Protein AF-A0A7C4PHF9-F1 (afdb_monomer)

Organism: NCBI:txid229919

Structure (mmCIF, N/CA/C/O backbone):
data_AF-A0A7C4PHF9-F1
#
_entry.id   AF-A0A7C4PHF9-F1
#
loop_
_atom_site.group_PDB
_atom_site.id
_atom_site.type_symbol
_atom_site.label_atom_id
_atom_site.label_alt_id
_atom_site.label_comp_id
_atom_site.label_asym_id
_atom_site.label_entity_id
_atom_site.label_seq_id
_atom_site.pdbx_PDB_ins_code
_atom_site.Cartn_x
_atom_site.Cartn_y
_atom_site.Cartn_z
_atom_site.occupancy
_atom_site.B_iso_or_equiv
_atom_site.auth_seq_id
_atom_site.auth_comp_id
_atom_site.auth_asym_id
_atom_site.auth_atom_id
_atom_site.pdbx_PDB_model_num
ATOM 1 N N . MET A 1 1 ? 0.185 15.717 21.790 1.00 54.16 1 MET A N 1
ATOM 2 C CA . MET A 1 1 ? -1.177 15.533 22.349 1.00 54.16 1 MET A CA 1
ATOM 3 C C . MET A 1 1 ? -2.073 14.646 21.474 1.00 54.16 1 MET A C 1
ATOM 5 O O . MET A 1 1 ? -3.141 14.267 21.923 1.00 54.16 1 MET A O 1
ATOM 9 N N . THR A 1 2 ? -1.638 14.243 20.277 1.00 63.88 2 THR A N 1
ATOM 10 C CA . THR A 1 2 ? -2.447 13.492 19.301 1.00 63.88 2 THR A CA 1
ATOM 11 C C . THR A 1 2 ? -2.382 11.967 19.441 1.00 63.88 2 THR A C 1
ATOM 13 O O . THR A 1 2 ? -3.400 11.307 19.266 1.00 63.88 2 THR A O 1
ATOM 16 N N . ALA A 1 3 ? -1.250 11.402 19.877 1.00 73.44 3 ALA A N 1
ATOM 17 C CA . ALA A 1 3 ? -1.141 9.958 20.122 1.00 73.44 3 ALA A CA 1
ATOM 18 C C . ALA A 1 3 ? -2.098 9.449 21.222 1.00 73.44 3 ALA A C 1
ATOM 20 O O . ALA A 1 3 ? -2.655 8.367 21.085 1.00 73.44 3 ALA A O 1
ATOM 21 N N . GLN A 1 4 ? -2.337 10.234 22.283 1.00 82.06 4 GLN A N 1
ATOM 22 C CA . GLN A 1 4 ? -3.264 9.849 23.359 1.00 82.06 4 GLN A CA 1
ATOM 23 C C . GLN A 1 4 ? -4.702 9.717 22.843 1.00 82.06 4 GLN A C 1
ATOM 25 O O . G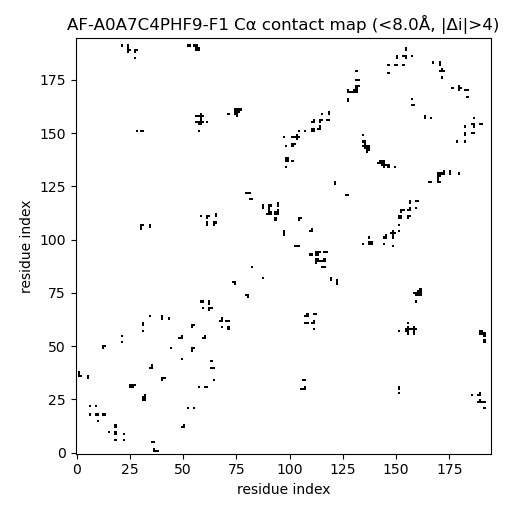LN A 1 4 ? -5.347 8.707 23.091 1.00 82.06 4 GLN A O 1
ATOM 30 N N . ARG A 1 5 ? -5.155 10.686 22.034 1.00 86.00 5 ARG A N 1
ATOM 31 C CA . ARG A 1 5 ? -6.484 10.664 21.406 1.00 86.00 5 ARG A CA 1
ATOM 32 C C . ARG A 1 5 ? -6.688 9.419 20.541 1.00 86.00 5 ARG A C 1
ATOM 34 O O . ARG A 1 5 ? -7.777 8.856 20.534 1.00 86.00 5 ARG A O 1
ATOM 41 N N . PHE A 1 6 ? -5.645 8.988 19.831 1.00 86.38 6 PHE A N 1
ATOM 42 C CA . PHE A 1 6 ? -5.684 7.768 19.030 1.00 86.38 6 PHE A CA 1
ATOM 43 C C . PHE A 1 6 ? -5.848 6.503 19.885 1.00 86.38 6 PHE A C 1
ATOM 45 O O . PHE A 1 6 ? -6.686 5.657 19.579 1.00 86.38 6 PHE A O 1
ATOM 52 N N . PHE A 1 7 ? -5.096 6.383 20.984 1.00 86.56 7 PHE A N 1
ATOM 53 C CA . PHE A 1 7 ? -5.257 5.252 21.905 1.00 86.56 7 PHE A CA 1
ATOM 54 C C . PHE A 1 7 ? -6.630 5.241 22.559 1.00 86.56 7 PHE A C 1
ATOM 56 O O . PHE A 1 7 ? -7.271 4.194 22.588 1.00 86.56 7 PHE A O 1
ATOM 63 N N . ASP A 1 8 ? -7.101 6.394 23.029 1.00 88.31 8 ASP A N 1
ATOM 64 C CA . ASP A 1 8 ? -8.427 6.520 23.631 1.00 88.31 8 ASP A CA 1
ATOM 65 C C . ASP A 1 8 ? -9.517 6.101 22.626 1.00 88.31 8 ASP A C 1
ATOM 67 O O . ASP A 1 8 ? -10.442 5.367 22.977 1.00 88.31 8 ASP A O 1
ATOM 71 N N . PHE A 1 9 ? -9.374 6.482 21.351 1.00 88.19 9 PHE A N 1
ATOM 72 C CA . PHE A 1 9 ? -10.256 6.030 20.274 1.00 88.19 9 PHE A CA 1
ATOM 73 C C . PHE A 1 9 ? -10.240 4.496 20.114 1.00 88.19 9 PHE A C 1
ATOM 75 O O . PHE A 1 9 ? -11.299 3.866 20.118 1.00 88.19 9 PHE A O 1
ATOM 82 N N . LEU A 1 10 ? -9.065 3.863 20.013 1.00 90.19 10 LEU A N 1
ATOM 83 C CA . LEU A 1 10 ? -8.990 2.404 19.855 1.00 90.19 10 LEU A CA 1
ATOM 84 C C . LEU A 1 10 ? -9.540 1.658 21.077 1.00 90.19 10 LEU A C 1
ATOM 86 O O . LEU A 1 10 ? -10.256 0.675 20.910 1.00 90.19 10 LEU A O 1
ATOM 90 N N . HIS A 1 11 ? -9.250 2.131 22.291 1.00 88.81 11 HIS A N 1
ATOM 91 C CA . HIS A 1 11 ? -9.700 1.504 23.539 1.00 88.81 11 HIS A CA 1
ATOM 92 C C . HIS A 1 11 ? -11.198 1.663 23.811 1.00 88.81 11 HIS A C 1
ATOM 94 O O . HIS A 1 11 ? -11.765 0.869 24.554 1.00 88.81 11 HIS A O 1
ATOM 100 N N . THR A 1 12 ? -11.840 2.675 23.229 1.00 90.31 12 THR A N 1
ATOM 101 C CA . THR A 1 12 ? -13.301 2.838 23.295 1.00 90.31 12 THR A CA 1
ATOM 102 C C . THR A 1 12 ? -14.030 2.060 22.201 1.00 90.31 12 THR A C 1
ATOM 104 O O . THR A 1 12 ? -15.228 1.817 22.332 1.00 90.31 12 THR A O 1
ATOM 107 N N . THR A 1 13 ? -13.318 1.650 21.147 1.00 89.88 13 THR A N 1
ATOM 108 C CA . THR A 1 13 ? -13.895 0.966 19.980 1.00 89.88 13 THR A CA 1
ATOM 109 C C . THR A 1 13 ? -13.712 -0.551 20.031 1.00 89.88 13 THR A C 1
ATOM 111 O O . THR A 1 13 ? -14.616 -1.286 19.641 1.00 89.88 13 THR A O 1
ATOM 114 N N . PHE A 1 14 ? -12.567 -1.029 20.520 1.00 91.44 14 PHE A N 1
ATOM 115 C CA . PHE A 1 14 ? -12.199 -2.444 20.520 1.00 91.44 14 PHE A CA 1
ATOM 116 C C . PHE A 1 14 ? -11.877 -2.962 21.922 1.00 91.44 14 PHE A C 1
ATOM 118 O O . PHE A 1 14 ? -11.416 -2.221 22.790 1.00 91.44 14 PHE A O 1
ATOM 125 N N . GLU A 1 15 ? -12.033 -4.275 22.105 1.00 93.06 15 GLU A N 1
ATOM 126 C CA . GLU A 1 15 ? -11.557 -4.975 23.300 1.00 93.06 15 GLU A CA 1
ATOM 127 C C . GLU A 1 15 ? -10.050 -4.726 23.534 1.00 93.06 15 GLU A C 1
ATOM 129 O O . GLU A 1 15 ? -9.282 -4.621 22.566 1.00 93.06 15 GLU A O 1
ATOM 134 N N . PRO A 1 16 ? -9.574 -4.678 24.796 1.00 92.19 16 PRO A N 1
ATOM 135 C CA . PRO A 1 16 ? -8.216 -4.235 25.122 1.00 92.19 16 PRO A CA 1
ATOM 136 C C . PRO A 1 16 ? -7.089 -4.972 24.385 1.00 92.19 16 PRO A C 1
ATOM 138 O O . PRO A 1 16 ? -6.097 -4.352 23.996 1.00 92.19 16 PRO A O 1
ATOM 141 N N . SER A 1 17 ? -7.231 -6.283 24.169 1.00 91.81 17 SER A N 1
ATOM 142 C CA . SER A 1 17 ? -6.240 -7.100 23.457 1.00 91.81 17 SER A CA 1
ATOM 143 C C . SER A 1 17 ? -6.137 -6.729 21.975 1.00 91.81 17 SER A C 1
ATOM 145 O O . SER A 1 17 ? -5.031 -6.623 21.441 1.00 91.81 17 SER A O 1
ATOM 147 N N . LEU A 1 18 ? -7.272 -6.476 21.321 1.00 90.94 18 LEU A N 1
ATOM 148 C CA . LEU A 1 18 ? -7.326 -6.081 19.917 1.00 90.94 18 LEU A CA 1
ATOM 149 C C . LEU A 1 18 ? -6.842 -4.641 19.727 1.00 90.94 18 LEU A C 1
ATOM 151 O O . LEU A 1 18 ? -6.032 -4.388 18.837 1.00 90.94 18 LEU A O 1
ATOM 155 N N . ALA A 1 19 ? -7.244 -3.720 20.608 1.00 92.06 19 ALA A N 1
ATOM 156 C CA . ALA A 1 19 ? -6.745 -2.344 20.609 1.00 92.06 19 ALA A CA 1
ATOM 157 C C . ALA A 1 19 ? -5.211 -2.294 20.757 1.00 92.06 19 ALA A C 1
ATOM 159 O O . ALA A 1 19 ? -4.532 -1.558 20.031 1.00 92.06 19 ALA A O 1
ATOM 160 N N . ALA A 1 20 ? -4.644 -3.119 21.648 1.00 91.75 20 ALA A N 1
ATOM 161 C CA . ALA A 1 20 ? -3.197 -3.241 21.818 1.00 91.75 20 ALA A CA 1
ATOM 162 C C . ALA A 1 20 ? -2.512 -3.821 20.569 1.00 91.75 20 ALA A C 1
ATOM 164 O O . ALA A 1 20 ? -1.478 -3.300 20.145 1.00 91.75 20 ALA A O 1
ATOM 165 N N . ARG A 1 21 ? -3.094 -4.856 19.948 1.00 91.75 21 ARG A N 1
ATOM 166 C CA . ARG A 1 21 ? -2.572 -5.458 18.711 1.00 91.75 21 ARG A CA 1
ATOM 167 C C . ARG A 1 21 ? -2.579 -4.460 17.551 1.00 91.75 21 ARG A C 1
ATOM 169 O O . ARG A 1 21 ? -1.542 -4.273 16.923 1.00 91.75 21 ARG A O 1
ATOM 176 N N . LEU A 1 22 ? -3.696 -3.774 17.306 1.00 92.25 22 LEU A N 1
ATOM 177 C CA . LEU A 1 22 ? -3.801 -2.741 16.267 1.00 92.25 22 LEU A CA 1
ATOM 178 C C . LEU A 1 22 ? -2.790 -1.617 16.490 1.00 92.25 22 LEU A C 1
ATOM 180 O O . LEU A 1 22 ? -2.068 -1.237 15.573 1.00 92.25 22 LEU A O 1
ATOM 184 N N . SER A 1 23 ? -2.662 -1.147 17.730 1.00 91.44 23 SER A N 1
ATOM 185 C CA . SER A 1 23 ? -1.659 -0.147 18.101 1.00 91.44 23 SER A CA 1
ATOM 186 C C . SER A 1 23 ? -0.234 -0.586 17.765 1.00 91.44 23 SER A C 1
ATOM 188 O O . SER A 1 23 ? 0.568 0.220 17.299 1.00 91.44 23 SER A O 1
ATOM 190 N N . GLN A 1 24 ? 0.104 -1.855 18.007 1.00 92.31 24 GLN A N 1
ATOM 191 C CA . GLN A 1 24 ? 1.422 -2.398 17.681 1.00 92.31 24 GLN A CA 1
ATOM 192 C C . GLN A 1 24 ? 1.638 -2.494 16.172 1.00 92.31 24 GLN A C 1
ATOM 194 O O . GLN A 1 24 ? 2.695 -2.083 15.709 1.00 92.31 24 GLN A O 1
ATOM 199 N N . ILE A 1 25 ? 0.649 -2.996 15.429 1.00 92.94 25 ILE A N 1
ATOM 200 C CA 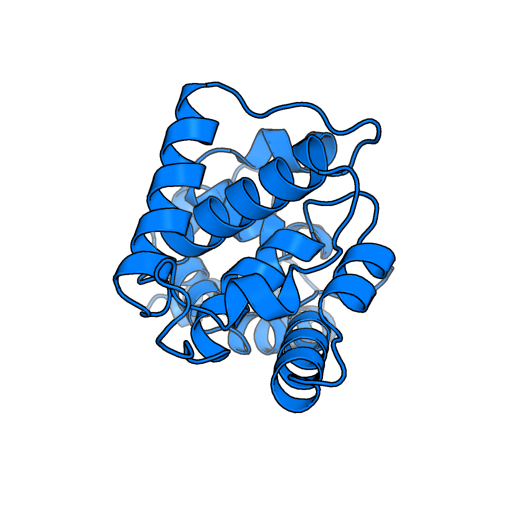. ILE A 1 25 ? 0.700 -3.150 13.968 1.00 92.94 25 ILE A CA 1
ATOM 201 C C . ILE A 1 25 ? 0.886 -1.790 13.292 1.00 92.94 25 ILE A C 1
ATOM 203 O O . ILE A 1 25 ? 1.822 -1.610 12.520 1.00 92.94 25 ILE A O 1
ATOM 207 N N . LEU A 1 26 ? 0.060 -0.798 13.633 1.00 92.81 26 LEU A N 1
ATOM 208 C CA . LEU A 1 26 ? 0.119 0.528 13.009 1.00 92.81 26 LEU A CA 1
ATOM 209 C C . LEU A 1 26 ? 1.433 1.259 13.310 1.00 92.81 26 LEU A C 1
ATOM 211 O O . LEU A 1 26 ? 1.922 2.005 12.472 1.00 92.81 26 LEU A O 1
ATOM 215 N N . ARG A 1 27 ? 2.041 1.010 14.477 1.00 94.00 27 ARG A N 1
ATOM 216 C CA . ARG A 1 27 ? 3.359 1.553 14.846 1.00 94.00 27 ARG A CA 1
ATOM 217 C C . ARG A 1 27 ? 4.528 0.945 14.063 1.00 94.00 27 ARG A C 1
ATOM 219 O O . ARG A 1 27 ? 5.626 1.490 14.145 1.00 94.00 27 ARG A O 1
ATOM 226 N N . ARG A 1 28 ? 4.341 -0.179 13.357 1.00 95.12 28 ARG A N 1
ATOM 227 C CA . ARG A 1 28 ? 5.411 -0.825 12.571 1.00 95.12 28 ARG A CA 1
ATOM 228 C C . ARG A 1 28 ? 5.793 -0.032 11.327 1.00 95.12 28 ARG A C 1
ATOM 230 O O . ARG A 1 28 ? 6.921 -0.165 10.867 1.00 95.12 28 ARG A O 1
ATOM 237 N N . ASP A 1 29 ? 4.890 0.792 10.808 1.00 96.88 29 ASP A N 1
ATOM 238 C CA . ASP A 1 29 ? 5.132 1.633 9.640 1.00 96.88 29 ASP A CA 1
ATOM 239 C C . ASP A 1 29 ? 5.027 3.109 10.038 1.00 96.88 29 ASP A C 1
ATOM 241 O O . ASP A 1 29 ? 3.987 3.563 10.518 1.00 96.88 29 ASP A O 1
ATOM 245 N N . SER A 1 30 ? 6.118 3.862 9.880 1.00 96.06 30 SER A N 1
ATOM 246 C CA . SER A 1 30 ? 6.203 5.234 10.391 1.00 96.06 30 SER A CA 1
ATOM 247 C C . SER A 1 30 ? 5.199 6.170 9.726 1.00 96.06 30 SER A C 1
ATOM 249 O O . SER A 1 30 ? 4.578 6.963 10.424 1.00 96.06 30 SER A O 1
ATOM 251 N N . LEU A 1 31 ? 4.981 6.049 8.413 1.00 97.62 31 LEU A N 1
ATOM 252 C CA . LEU A 1 31 ? 4.076 6.942 7.683 1.00 97.62 31 LEU A CA 1
ATOM 253 C C . LEU A 1 31 ? 2.611 6.670 8.043 1.00 97.62 31 LEU A C 1
ATOM 255 O O . LEU A 1 31 ? 1.801 7.593 8.112 1.00 97.62 31 LEU A O 1
ATOM 259 N N . ILE A 1 32 ? 2.271 5.407 8.313 1.00 96.44 32 ILE A N 1
ATOM 260 C CA . ILE A 1 32 ? 0.950 5.035 8.834 1.00 96.44 32 ILE A CA 1
ATOM 261 C C . ILE A 1 32 ? 0.771 5.600 10.241 1.00 96.44 32 ILE A C 1
ATOM 263 O O . ILE A 1 32 ? -0.260 6.203 10.543 1.00 96.44 32 ILE A O 1
ATOM 267 N N . TRP A 1 33 ? 1.779 5.419 11.095 1.00 95.69 33 TRP A N 1
ATOM 268 C CA . TRP A 1 33 ? 1.736 5.869 12.480 1.00 95.69 33 TRP A CA 1
ATOM 269 C C . TRP A 1 33 ? 1.645 7.390 12.615 1.00 95.69 33 TRP A C 1
ATOM 271 O O . TRP A 1 33 ? 0.941 7.890 13.492 1.00 95.69 33 TRP A O 1
ATOM 281 N N . GLU A 1 34 ? 2.335 8.123 11.748 1.00 95.19 34 GLU A N 1
ATOM 282 C CA . GLU A 1 34 ? 2.244 9.578 11.656 1.00 95.19 34 GLU A CA 1
ATOM 283 C C . GLU A 1 34 ? 0.843 10.006 11.214 1.00 95.19 34 GLU A C 1
ATOM 285 O O . GLU A 1 34 ? 0.214 10.809 11.904 1.00 95.19 34 GLU A O 1
ATOM 290 N N . TYR A 1 35 ? 0.302 9.400 10.151 1.00 95.06 35 TYR A N 1
ATOM 291 C CA . TYR A 1 35 ? -1.013 9.757 9.617 1.00 95.06 35 TYR A CA 1
ATOM 292 C C . TYR A 1 35 ? -2.148 9.598 10.639 1.00 95.06 35 TYR A C 1
ATOM 294 O O . TYR A 1 35 ? -2.965 10.503 10.795 1.00 95.06 35 TYR A O 1
ATOM 302 N N . VAL A 1 36 ? -2.195 8.488 11.387 1.00 92.75 36 VAL A N 1
ATOM 303 C CA . VAL A 1 36 ? -3.268 8.255 12.382 1.00 92.75 36 VAL A CA 1
ATOM 304 C C . VAL A 1 36 ? -3.202 9.203 13.586 1.00 92.75 36 VAL A C 1
ATOM 306 O O . VAL A 1 36 ? -4.134 9.270 14.389 1.00 92.75 36 VAL A O 1
ATOM 309 N N . GLN A 1 37 ? -2.105 9.947 13.726 1.00 90.50 37 GLN A N 1
ATOM 310 C CA . GLN A 1 37 ? -1.966 11.009 14.716 1.00 90.50 37 GLN A CA 1
ATOM 311 C C . GLN A 1 37 ? -2.326 12.387 14.168 1.00 90.50 37 GLN A C 1
ATOM 313 O O . GLN A 1 37 ? -2.348 13.342 14.940 1.00 90.50 37 GLN A O 1
ATOM 318 N N . GLU A 1 38 ? -2.587 12.547 12.877 1.00 90.88 38 GLU A N 1
ATOM 319 C CA . GLU A 1 38 ? -2.940 13.849 12.329 1.00 90.88 38 GLU A CA 1
ATOM 320 C C . GLU A 1 38 ? -4.387 14.224 12.665 1.00 90.88 38 GLU A C 1
ATOM 322 O O . GLU A 1 38 ? -5.284 13.387 12.736 1.00 90.88 38 GLU A O 1
ATOM 327 N N . GLU A 1 39 ? -4.657 15.520 12.823 1.00 86.56 39 GLU A N 1
ATOM 328 C CA . GLU A 1 39 ? -6.030 15.997 13.018 1.00 86.56 39 GLU A CA 1
ATOM 329 C C . GLU A 1 39 ? -6.911 15.708 11.794 1.00 86.56 39 GLU A C 1
ATOM 331 O O . GLU A 1 39 ? -8.088 15.378 11.938 1.00 86.56 39 GLU A O 1
ATOM 336 N N . ILE A 1 40 ? -6.324 15.752 10.591 1.00 84.00 40 ILE A N 1
ATOM 337 C CA . ILE A 1 40 ? -7.032 15.451 9.345 1.00 84.00 40 ILE A CA 1
ATOM 338 C C . ILE A 1 40 ? -7.564 14.015 9.317 1.00 84.00 40 ILE A C 1
ATOM 340 O O . ILE A 1 40 ? -8.645 13.793 8.784 1.00 84.00 40 ILE A O 1
ATOM 344 N N . PHE A 1 41 ? -6.860 13.061 9.938 1.00 87.75 41 PHE A N 1
ATOM 345 C CA . PHE A 1 41 ? -7.343 11.690 10.069 1.00 87.75 41 PHE A CA 1
ATOM 346 C C . PHE A 1 41 ? -8.654 11.657 10.856 1.00 87.75 41 PHE A C 1
ATOM 348 O O . PHE A 1 41 ? -9.649 11.137 10.359 1.00 87.75 41 PHE A O 1
ATOM 355 N N . PHE A 1 42 ? -8.692 12.291 12.033 1.00 84.56 42 PHE A N 1
ATOM 356 C CA . PHE A 1 42 ? -9.905 12.351 12.854 1.00 84.56 42 PHE A CA 1
ATOM 357 C C . PHE A 1 42 ? -11.051 13.105 12.171 1.00 84.56 42 PHE A C 1
ATOM 359 O O . PHE A 1 42 ? -12.207 12.735 12.354 1.00 84.56 42 PHE A O 1
ATOM 366 N N . ASN A 1 43 ? -10.744 14.127 11.368 1.00 82.06 43 ASN A N 1
ATOM 367 C CA . ASN A 1 43 ? -11.744 14.863 10.589 1.00 82.06 43 ASN A CA 1
ATOM 368 C C . ASN A 1 43 ? -12.336 14.029 9.442 1.00 82.06 43 ASN A C 1
ATOM 370 O O . ASN A 1 43 ? -13.455 14.296 9.012 1.00 82.06 43 ASN A O 1
ATOM 374 N N . ASN A 1 44 ? -11.601 13.024 8.962 1.00 79.88 44 ASN A N 1
ATOM 375 C CA . ASN A 1 44 ? -12.028 12.128 7.889 1.00 79.88 44 ASN A CA 1
ATOM 376 C C . ASN A 1 44 ? -12.793 10.890 8.397 1.00 79.88 44 ASN A C 1
ATOM 378 O O . ASN A 1 44 ? -13.280 10.106 7.581 1.00 79.88 44 ASN A O 1
ATOM 382 N N . LEU A 1 45 ? -12.913 10.698 9.717 1.00 82.19 45 LEU A N 1
ATOM 383 C CA . LEU A 1 45 ? -13.698 9.607 10.296 1.00 82.19 45 LEU A CA 1
ATOM 384 C C . LEU A 1 45 ? -15.191 9.868 10.065 1.00 82.19 45 LEU A C 1
ATOM 386 O O . LEU A 1 45 ? -15.796 10.712 10.725 1.00 82.19 45 LEU A O 1
ATOM 390 N N . SER A 1 46 ? -15.806 9.129 9.143 1.00 72.62 46 SER A N 1
ATOM 391 C CA . SER A 1 46 ? -17.263 9.116 9.010 1.00 72.62 46 SER A CA 1
ATOM 392 C C . SER A 1 46 ? -17.910 8.363 10.174 1.00 72.62 46 SER A C 1
ATOM 394 O O . SER A 1 46 ? -17.319 7.433 10.730 1.00 72.62 46 SER A O 1
ATOM 396 N N . GLU A 1 47 ? -19.157 8.704 10.511 1.00 71.94 47 GLU A N 1
ATOM 397 C CA . GLU A 1 47 ? -19.924 7.951 11.506 1.00 71.94 47 GLU A CA 1
ATOM 398 C C . GLU A 1 47 ? -19.953 6.452 11.160 1.00 71.94 47 GLU A C 1
ATOM 400 O O . GLU A 1 47 ? -20.313 6.055 10.054 1.00 71.94 47 GLU A O 1
ATOM 405 N N . GLY A 1 48 ? -19.545 5.614 12.116 1.00 73.00 48 GLY A N 1
ATOM 406 C CA . GLY A 1 48 ? -19.537 4.156 11.970 1.00 73.00 48 GLY A CA 1
ATOM 407 C C . GLY A 1 48 ? -18.276 3.545 11.348 1.00 73.00 48 GLY A C 1
ATOM 408 O O . GLY A 1 48 ? -18.124 2.331 11.454 1.00 73.00 48 GLY A O 1
ATOM 409 N N . TRP A 1 49 ? -17.360 4.337 10.773 1.00 83.94 49 TRP A N 1
ATOM 410 C CA . TRP A 1 49 ? -16.073 3.830 10.272 1.00 83.94 49 TRP A CA 1
ATOM 411 C C . TRP A 1 49 ? -15.110 3.496 11.419 1.00 83.94 49 TRP A C 1
ATOM 413 O O . TRP A 1 49 ? -15.142 4.131 12.476 1.00 83.94 49 TRP A O 1
ATOM 423 N N . GLY A 1 50 ? -14.231 2.514 11.206 1.00 84.06 50 GLY A N 1
ATOM 424 C CA . GLY A 1 50 ? -13.161 2.170 12.142 1.00 84.06 50 GLY A CA 1
ATOM 425 C C . GLY A 1 50 ? -13.603 1.220 13.250 1.00 84.06 50 GLY A C 1
ATOM 426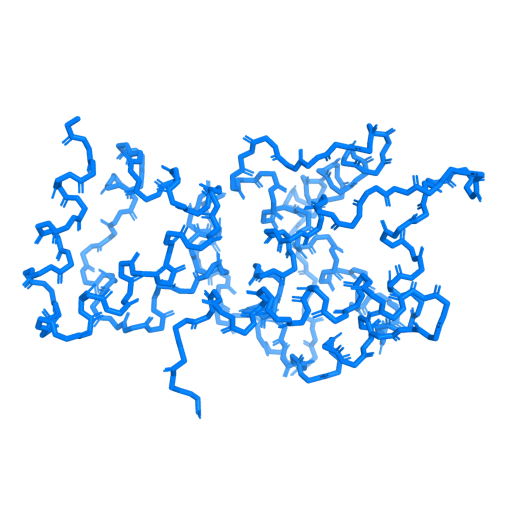 O O . GLY A 1 50 ? -12.844 1.008 14.192 1.00 84.06 50 GLY A O 1
ATOM 427 N N . ARG A 1 51 ? -14.815 0.659 13.143 1.00 86.06 51 ARG A N 1
ATOM 428 C CA . ARG A 1 51 ? -15.374 -0.332 14.079 1.00 86.06 51 ARG A CA 1
ATOM 429 C C . ARG A 1 51 ? -15.045 -1.770 13.690 1.00 86.06 51 ARG A C 1
ATOM 431 O O . ARG A 1 51 ? -15.167 -2.659 14.526 1.00 86.06 51 ARG A O 1
ATOM 438 N N . ASP A 1 52 ? -14.643 -1.993 12.444 1.00 88.62 52 ASP A N 1
ATOM 439 C CA . ASP A 1 52 ? -14.140 -3.277 11.971 1.00 88.62 52 ASP A CA 1
ATOM 440 C C . ASP A 1 52 ? -12.607 -3.247 11.972 1.00 88.62 52 ASP A C 1
ATOM 442 O O . ASP A 1 52 ? -11.993 -2.252 11.587 1.00 88.62 52 ASP A O 1
ATOM 446 N N . VAL A 1 53 ? -11.969 -4.343 12.382 1.00 88.81 53 VAL A N 1
ATOM 447 C CA . VAL A 1 53 ? -10.511 -4.499 12.328 1.00 88.81 53 VAL A CA 1
ATOM 448 C C . VAL A 1 53 ? -9.970 -4.330 10.897 1.00 88.81 53 VAL A C 1
ATOM 450 O O . VAL A 1 53 ? -8.868 -3.815 10.704 1.00 88.81 53 VAL A O 1
ATOM 453 N N . HIS A 1 54 ? -10.757 -4.685 9.879 1.00 87.75 54 HIS A N 1
ATOM 454 C CA . HIS A 1 54 ? -10.394 -4.554 8.468 1.00 87.75 54 HIS A CA 1
ATOM 455 C C . HIS A 1 54 ? -10.431 -3.105 7.953 1.00 87.75 54 HIS A C 1
ATOM 457 O O . HIS A 1 54 ? -9.859 -2.802 6.900 1.00 87.75 54 HIS A O 1
ATOM 463 N N . ASP A 1 55 ? -11.018 -2.174 8.711 1.00 90.38 55 ASP A N 1
ATOM 464 C CA . ASP A 1 55 ? -10.907 -0.743 8.419 1.00 90.38 55 ASP A CA 1
ATOM 465 C C . ASP A 1 55 ? -9.484 -0.214 8.685 1.00 90.38 55 ASP A C 1
ATOM 467 O O . ASP A 1 55 ? -9.093 0.815 8.139 1.00 90.38 55 ASP A O 1
ATOM 471 N N . TRP A 1 56 ? -8.672 -0.946 9.456 1.00 92.69 56 TRP A N 1
ATOM 472 C CA . TRP A 1 56 ? -7.348 -0.522 9.927 1.00 92.69 56 TRP A CA 1
ATOM 473 C C . TRP A 1 56 ? -6.182 -1.028 9.075 1.00 92.69 56 TRP A C 1
ATOM 475 O O . TRP A 1 56 ? -5.044 -1.081 9.542 1.00 92.69 56 TRP A O 1
ATOM 485 N N . THR A 1 57 ? -6.435 -1.422 7.824 1.00 94.38 57 THR A N 1
ATOM 486 C CA . THR A 1 57 ? -5.348 -1.809 6.913 1.00 94.38 57 THR A CA 1
ATOM 487 C C . THR A 1 57 ? -4.585 -0.575 6.409 1.00 94.38 57 THR A C 1
ATOM 489 O O . THR A 1 57 ? -5.189 0.490 6.226 1.00 94.38 57 THR A O 1
ATOM 492 N N . PRO A 1 58 ? -3.281 -0.707 6.089 1.00 97.00 58 PRO A N 1
ATOM 493 C CA . PRO A 1 58 ? -2.520 0.342 5.407 1.00 97.00 58 PRO A CA 1
ATOM 494 C C . PRO A 1 58 ? -3.220 0.874 4.150 1.00 97.00 58 PRO A C 1
ATOM 496 O O . PRO A 1 58 ? -3.249 2.078 3.909 1.00 97.00 58 PRO A O 1
ATOM 499 N N . ALA A 1 59 ? -3.840 -0.024 3.378 1.00 97.06 59 ALA A N 1
ATOM 500 C CA . ALA A 1 59 ? -4.588 0.320 2.177 1.00 97.06 59 ALA A CA 1
ATOM 501 C C . ALA A 1 59 ? -5.775 1.244 2.479 1.00 97.06 59 ALA A C 1
ATOM 503 O O . ALA A 1 59 ? -5.909 2.294 1.853 1.00 97.06 59 ALA A O 1
ATOM 504 N N . THR A 1 60 ? -6.610 0.882 3.457 1.00 95.44 60 THR A N 1
ATOM 505 C CA . THR A 1 60 ? -7.782 1.676 3.850 1.00 95.44 60 THR A CA 1
ATOM 506 C C . THR A 1 60 ? -7.365 3.055 4.364 1.00 95.44 60 THR A C 1
ATOM 508 O O . THR A 1 60 ? -7.921 4.067 3.932 1.00 95.44 60 THR A O 1
ATOM 511 N N . LEU A 1 61 ? -6.352 3.112 5.235 1.00 95.88 61 LEU A N 1
ATOM 512 C CA . LEU A 1 61 ? -5.826 4.370 5.777 1.00 95.88 61 LEU A CA 1
ATOM 513 C C . LEU A 1 61 ? -5.227 5.254 4.677 1.00 95.88 61 LEU A C 1
ATOM 515 O O . LEU A 1 61 ? -5.489 6.456 4.637 1.00 95.88 61 LEU A O 1
ATOM 519 N N . GLY A 1 62 ? -4.488 4.656 3.742 1.00 97.12 62 GLY A N 1
ATOM 520 C CA . GLY A 1 62 ? -3.957 5.350 2.576 1.00 97.12 62 GLY A CA 1
ATOM 521 C C . GLY A 1 62 ? -5.064 5.934 1.699 1.00 97.12 62 GLY A C 1
ATOM 522 O O . GLY A 1 62 ? -5.029 7.120 1.379 1.00 97.12 62 GLY A O 1
ATOM 523 N N . LEU A 1 63 ? -6.080 5.142 1.338 1.00 96.69 63 LEU A N 1
ATOM 524 C CA . LEU A 1 63 ? -7.203 5.621 0.521 1.00 96.69 63 LEU A CA 1
ATOM 525 C C . LEU A 1 63 ? -7.948 6.768 1.204 1.00 96.69 63 LEU A C 1
ATOM 527 O O . LEU A 1 63 ? -8.290 7.751 0.547 1.00 96.69 63 LEU A O 1
ATOM 531 N N . MET A 1 64 ? -8.133 6.695 2.523 1.00 94.56 64 MET A N 1
ATOM 532 C CA . MET A 1 64 ? -8.675 7.807 3.302 1.00 94.56 64 MET A CA 1
ATOM 533 C C . MET A 1 64 ? -7.792 9.060 3.190 1.00 94.56 64 MET A C 1
ATOM 535 O O . MET A 1 64 ? -8.314 10.147 2.945 1.00 94.56 64 MET A O 1
ATOM 539 N N . ALA A 1 65 ? -6.466 8.920 3.292 1.00 95.12 65 ALA A N 1
ATOM 540 C CA . ALA A 1 65 ? -5.528 10.042 3.223 1.00 95.12 65 ALA A CA 1
ATOM 541 C C . ALA A 1 65 ? -5.587 10.807 1.887 1.00 95.12 65 ALA A C 1
ATOM 543 O O . ALA A 1 65 ? -5.304 12.008 1.847 1.00 95.12 65 ALA A O 1
ATOM 544 N N . VAL A 1 66 ? -5.963 10.134 0.794 1.00 96.25 66 VAL A N 1
ATOM 545 C CA . VAL A 1 66 ? -6.106 10.746 -0.539 1.00 96.25 66 VAL A CA 1
ATOM 546 C C . VAL A 1 66 ? -7.545 11.070 -0.939 1.00 96.25 66 VAL A C 1
ATOM 548 O O . VAL A 1 66 ? -7.732 11.603 -2.033 1.00 96.25 66 VAL A O 1
ATOM 551 N N . GLY A 1 67 ? -8.521 10.816 -0.060 1.00 94.12 67 GLY A N 1
ATOM 552 C CA . GLY A 1 67 ? -9.941 11.098 -0.292 1.00 94.12 67 GLY A CA 1
ATOM 553 C C . GLY A 1 67 ? -10.660 10.075 -1.179 1.00 94.12 67 GLY A C 1
ATOM 554 O O . GLY A 1 67 ? -11.697 10.396 -1.744 1.00 94.12 67 GLY A O 1
ATOM 555 N N . GLU A 1 68 ? -10.126 8.858 -1.299 1.00 95.69 68 GLU A N 1
ATOM 556 C CA . GLU A 1 68 ? -10.576 7.816 -2.238 1.00 95.69 68 GLU A CA 1
ATOM 557 C C . GLU A 1 68 ? -11.077 6.550 -1.515 1.00 95.69 68 GLU A C 1
ATOM 559 O O . GLU A 1 68 ? -11.020 5.441 -2.048 1.00 95.69 68 GLU A O 1
ATOM 564 N N . LEU A 1 69 ? -11.546 6.683 -0.268 1.00 92.88 69 LEU A N 1
ATOM 565 C CA . LEU A 1 69 ? -11.976 5.549 0.567 1.00 92.88 69 LEU A CA 1
ATOM 566 C C . LEU A 1 69 ? -13.081 4.700 -0.090 1.00 92.88 69 LEU A C 1
ATOM 568 O O . LEU A 1 69 ? -13.138 3.490 0.117 1.00 92.88 69 LEU A O 1
ATOM 572 N N . THR A 1 70 ? -13.920 5.311 -0.929 1.00 92.81 70 THR A N 1
ATOM 573 C CA . THR A 1 70 ? -14.988 4.631 -1.680 1.00 92.81 70 THR A CA 1
ATOM 574 C C . THR A 1 70 ? -14.466 3.581 -2.663 1.00 92.81 70 THR A C 1
ATOM 576 O O . THR A 1 70 ? -15.213 2.678 -3.035 1.00 92.81 70 THR A O 1
ATOM 579 N N . LEU A 1 71 ? -13.190 3.653 -3.059 1.00 95.06 71 LEU A N 1
ATOM 580 C CA . LEU A 1 71 ? -12.575 2.695 -3.977 1.00 95.06 71 LEU A CA 1
ATOM 581 C C . LEU A 1 71 ? -12.176 1.379 -3.301 1.00 95.06 71 LEU A C 1
ATOM 583 O O . LEU A 1 71 ? -11.913 0.413 -4.014 1.00 95.06 71 LEU A O 1
ATOM 587 N N . ARG A 1 72 ? -12.128 1.307 -1.961 1.00 93.25 72 ARG A N 1
ATOM 588 C CA . ARG A 1 72 ? -11.583 0.160 -1.206 1.00 93.25 72 ARG A CA 1
ATOM 589 C C . ARG A 1 72 ? -12.040 -1.191 -1.759 1.00 93.25 72 ARG A C 1
ATOM 591 O O . ARG A 1 72 ? -11.213 -2.018 -2.132 1.00 93.25 72 ARG A O 1
ATOM 598 N N . ASP A 1 73 ? -13.350 -1.379 -1.868 1.00 92.94 73 ASP A N 1
ATOM 599 C CA . ASP A 1 73 ? -13.928 -2.664 -2.268 1.00 92.94 73 ASP A CA 1
ATOM 600 C C . ASP A 1 73 ? -13.861 -2.879 -3.792 1.00 92.94 73 ASP A C 1
ATOM 602 O O . ASP A 1 73 ? -13.850 -4.013 -4.268 1.00 92.94 73 ASP A O 1
ATOM 606 N N . GLN A 1 74 ? -13.803 -1.800 -4.581 1.00 95.44 74 GLN A N 1
ATOM 607 C CA . GLN A 1 74 ? -13.647 -1.867 -6.036 1.00 95.44 74 GLN A CA 1
ATOM 608 C C . GLN A 1 74 ? -12.239 -2.328 -6.425 1.00 95.44 74 GLN A C 1
ATOM 610 O O . GLN A 1 74 ? -12.092 -3.117 -7.357 1.00 95.44 74 GLN A O 1
ATOM 615 N N . LEU A 1 75 ? -11.203 -1.867 -5.716 1.00 96.50 75 LEU A N 1
ATOM 616 C CA . LEU A 1 75 ? -9.812 -2.158 -6.071 1.00 96.50 75 LEU A CA 1
ATOM 617 C C . LEU A 1 75 ? -9.463 -3.649 -5.953 1.00 96.50 75 LEU A C 1
ATOM 619 O O . LEU A 1 75 ? -8.608 -4.116 -6.706 1.00 96.50 75 LEU A O 1
ATOM 623 N N . LEU A 1 76 ? -10.165 -4.386 -5.089 1.00 95.19 76 LEU A N 1
ATOM 624 C CA . LEU A 1 76 ? -9.993 -5.825 -4.867 1.00 95.19 76 LEU A CA 1
ATOM 625 C C . LEU A 1 76 ? -10.635 -6.715 -5.947 1.00 95.19 76 LEU A C 1
ATOM 627 O O . LEU A 1 76 ? -10.400 -7.922 -5.953 1.00 95.19 76 LEU A O 1
ATOM 631 N N . LYS A 1 77 ? -11.475 -6.160 -6.829 1.00 94.62 77 LYS A N 1
ATOM 632 C CA . LYS A 1 77 ? -12.217 -6.948 -7.822 1.00 94.62 77 LYS A CA 1
ATOM 633 C C . LYS A 1 77 ? -11.352 -7.334 -9.017 1.00 94.62 77 LYS A C 1
ATOM 635 O O . LYS A 1 77 ? -10.538 -6.544 -9.495 1.00 94.62 77 LYS A O 1
ATOM 640 N N . GLU A 1 78 ? -11.644 -8.519 -9.546 1.00 91.06 78 GLU A N 1
ATOM 641 C CA . GLU A 1 78 ? -11.152 -9.003 -10.833 1.00 91.06 78 GLU A CA 1
ATOM 642 C C . GLU A 1 78 ? -12.319 -9.140 -11.833 1.00 91.06 78 GLU A C 1
ATOM 644 O O . GLU A 1 78 ? -13.391 -9.616 -11.444 1.00 91.06 78 GLU A O 1
ATOM 649 N N . PRO A 1 79 ? -12.149 -8.755 -13.112 1.00 92.81 79 PRO A N 1
ATOM 650 C CA . PRO A 1 79 ? -10.950 -8.147 -13.693 1.00 92.81 79 PRO A CA 1
ATOM 651 C C . PRO A 1 79 ? -10.682 -6.734 -13.149 1.00 92.81 79 PRO A C 1
ATOM 653 O O . PRO A 1 79 ? -11.610 -5.954 -12.943 1.00 92.81 79 PRO A O 1
ATOM 656 N N . MET A 1 80 ? -9.405 -6.398 -12.944 1.00 96.12 80 MET A N 1
ATOM 657 C CA . MET A 1 80 ? -8.993 -5.080 -12.451 1.00 96.12 80 MET A CA 1
ATOM 658 C C . MET A 1 80 ? -9.518 -3.930 -13.328 1.00 96.12 80 MET A C 1
ATOM 660 O O . MET A 1 80 ? -9.105 -3.754 -14.479 1.00 96.12 80 MET A O 1
ATOM 664 N N . GLU A 1 81 ? -10.356 -3.076 -12.748 1.00 95.69 81 GLU A N 1
ATOM 665 C CA . GLU A 1 81 ? -10.776 -1.823 -13.375 1.00 95.69 81 GLU A CA 1
ATOM 666 C C . GLU A 1 81 ? -9.683 -0.749 -13.276 1.00 95.69 81 GLU A C 1
ATOM 668 O O . GLU A 1 81 ? -8.890 -0.712 -12.324 1.00 95.69 81 GLU A O 1
ATOM 673 N N . GLY A 1 82 ? -9.637 0.117 -14.292 1.00 95.56 82 GLY A N 1
ATOM 674 C CA . GLY A 1 82 ? -8.703 1.235 -14.347 1.00 95.56 82 GLY A CA 1
ATOM 675 C C . GLY A 1 82 ? -9.135 2.391 -13.453 1.00 95.56 82 GLY A C 1
ATOM 676 O O . GLY A 1 82 ? -10.322 2.683 -13.330 1.00 95.56 82 GLY A O 1
ATOM 677 N N . LEU A 1 83 ? -8.159 3.082 -12.870 1.00 97.00 83 LEU A N 1
ATOM 678 C CA . LEU A 1 83 ? -8.417 4.284 -12.073 1.00 97.00 83 LEU A CA 1
ATOM 679 C C . LEU A 1 83 ? -8.970 5.432 -12.931 1.00 97.00 83 LEU A C 1
ATOM 681 O O . LEU A 1 83 ? -8.636 5.556 -14.117 1.00 97.00 83 LEU A O 1
ATOM 685 N N . GLU A 1 84 ? -9.748 6.319 -12.303 1.00 97.12 84 GLU A N 1
ATOM 686 C CA . GLU A 1 84 ? -10.155 7.599 -12.891 1.00 97.12 84 GLU A CA 1
ATOM 687 C C . GLU A 1 84 ? -8.917 8.399 -13.338 1.00 97.12 84 GLU A C 1
ATOM 689 O O . GLU A 1 84 ? -7.826 8.284 -12.772 1.00 97.12 84 GLU A O 1
ATOM 694 N N . SER A 1 85 ? -9.063 9.177 -14.410 1.00 95.94 85 SER A N 1
ATOM 695 C CA . SER A 1 85 ? -7.961 9.864 -15.079 1.00 95.94 85 SER A CA 1
ATOM 696 C C . SER A 1 85 ? -7.122 10.758 -14.159 1.00 95.94 85 SER A C 1
ATOM 698 O O . SER A 1 85 ? -5.893 10.680 -14.209 1.00 95.94 85 SER A O 1
ATOM 700 N N . SER A 1 86 ? -7.745 11.562 -13.295 1.00 97.12 86 SER A N 1
ATOM 701 C CA . SER A 1 86 ? -7.041 12.480 -12.399 1.00 97.12 86 SER A CA 1
ATOM 702 C C . SER A 1 86 ? -6.285 11.733 -11.298 1.00 97.12 86 SER A C 1
ATOM 704 O O . SER A 1 86 ? -5.116 12.040 -11.036 1.00 97.12 86 SER A O 1
ATOM 706 N N . LEU A 1 87 ? -6.896 10.694 -10.718 1.00 98.31 87 LEU A N 1
ATOM 707 C CA . LEU A 1 87 ? -6.248 9.837 -9.726 1.00 98.31 87 LEU A CA 1
ATOM 708 C C . LEU A 1 87 ? -5.071 9.077 -10.344 1.00 98.31 87 LEU A C 1
ATOM 710 O O . LEU A 1 87 ? -3.984 9.045 -9.768 1.00 98.31 87 LEU A O 1
ATOM 714 N N . ARG A 1 88 ? -5.247 8.541 -11.557 1.00 98.31 88 ARG A N 1
ATOM 715 C CA . ARG A 1 88 ? -4.190 7.844 -12.297 1.00 98.31 88 ARG A CA 1
ATOM 716 C C . ARG A 1 88 ? -2.991 8.751 -12.573 1.00 98.31 88 ARG A C 1
ATOM 718 O O . ARG A 1 88 ? -1.856 8.327 -12.379 1.00 98.31 88 ARG A O 1
ATOM 725 N N . VAL A 1 89 ? -3.216 10.004 -12.977 1.00 98.44 89 VAL A N 1
ATOM 726 C CA . VAL A 1 89 ? -2.132 10.982 -13.201 1.00 98.44 89 VAL A CA 1
ATOM 727 C C . VAL A 1 89 ? -1.372 11.282 -11.905 1.00 98.44 89 VAL A C 1
ATOM 729 O O . VAL A 1 89 ? -0.140 11.295 -11.910 1.00 98.44 89 VAL A O 1
ATOM 732 N N . ARG A 1 90 ? -2.081 11.485 -10.786 1.00 98.62 90 ARG A N 1
ATOM 733 C CA . ARG A 1 90 ? -1.464 11.693 -9.462 1.00 98.62 90 ARG A CA 1
ATOM 734 C C . ARG A 1 90 ? -0.636 10.483 -9.030 1.00 98.62 90 ARG A C 1
ATOM 736 O O . ARG A 1 90 ? 0.488 10.661 -8.567 1.00 98.62 90 ARG A O 1
ATOM 743 N N . ALA A 1 91 ? -1.173 9.280 -9.224 1.00 98.69 91 ALA A N 1
ATOM 744 C CA . ALA A 1 91 ? -0.518 8.020 -8.895 1.00 98.69 91 ALA A CA 1
ATOM 745 C C . ALA A 1 91 ? 0.798 7.848 -9.665 1.00 98.69 91 ALA A C 1
ATOM 747 O O . ALA A 1 91 ? 1.859 7.701 -9.056 1.00 98.69 91 ALA A O 1
ATOM 748 N N . VAL A 1 92 ? 0.755 7.958 -10.999 1.00 98.25 92 VAL A N 1
ATOM 749 C CA . VAL A 1 92 ? 1.955 7.841 -11.846 1.00 98.25 92 VAL A CA 1
ATOM 750 C C . VAL A 1 92 ? 2.994 8.894 -11.470 1.00 98.25 92 VAL A C 1
ATOM 752 O O . VAL A 1 92 ? 4.170 8.567 -11.327 1.00 98.25 92 VAL A O 1
ATOM 755 N N . ARG A 1 93 ? 2.578 10.146 -11.242 1.00 98.38 93 ARG A N 1
ATOM 756 C CA . ARG A 1 93 ? 3.501 11.213 -10.838 1.00 98.38 93 ARG A CA 1
ATOM 757 C C . ARG A 1 93 ? 4.218 10.890 -9.525 1.00 98.38 93 ARG A C 1
ATOM 759 O O . ARG A 1 93 ? 5.426 11.096 -9.452 1.00 98.38 93 ARG A O 1
ATOM 766 N N . ALA A 1 94 ? 3.500 10.391 -8.518 1.00 98.56 94 ALA A N 1
ATOM 767 C CA . ALA A 1 94 ? 4.088 10.025 -7.230 1.00 98.56 94 ALA A CA 1
ATOM 768 C C . ALA A 1 94 ? 5.120 8.894 -7.379 1.00 98.56 94 ALA A C 1
ATOM 770 O O . ALA A 1 94 ? 6.243 9.015 -6.890 1.00 98.56 94 ALA A O 1
ATOM 771 N N . TYR A 1 95 ? 4.770 7.833 -8.111 1.00 98.38 95 TYR A N 1
ATOM 772 C CA . TYR A 1 95 ? 5.663 6.702 -8.376 1.00 98.38 95 TYR A CA 1
ATOM 773 C C . TYR A 1 95 ? 6.937 7.118 -9.131 1.00 98.38 95 TYR A C 1
ATOM 775 O O . TYR A 1 95 ? 8.048 6.782 -8.713 1.00 98.38 95 TYR A O 1
ATOM 783 N N . GLU A 1 96 ? 6.801 7.902 -10.203 1.00 96.94 96 GLU A N 1
ATOM 784 C CA . GLU A 1 96 ? 7.948 8.391 -10.976 1.00 96.94 96 GLU A CA 1
ATOM 785 C C . GLU A 1 96 ? 8.839 9.327 -10.152 1.00 96.94 96 GLU A C 1
ATOM 787 O O . GLU A 1 96 ? 10.067 9.279 -10.249 1.00 96.94 96 GLU A O 1
ATOM 792 N N . GLU A 1 97 ? 8.250 10.168 -9.299 1.00 96.81 97 GLU A N 1
ATOM 793 C CA . GLU A 1 97 ? 9.012 11.063 -8.432 1.00 96.81 97 GLU A CA 1
ATOM 794 C C . GLU A 1 97 ? 9.843 10.295 -7.396 1.00 96.81 97 GLU A C 1
ATOM 796 O O . GLU A 1 97 ? 11.033 10.595 -7.249 1.00 96.81 97 GLU A O 1
ATOM 801 N N . ILE A 1 98 ? 9.259 9.274 -6.757 1.00 97.06 98 ILE A N 1
ATOM 802 C CA . ILE A 1 98 ? 9.961 8.358 -5.843 1.00 97.06 98 ILE A CA 1
ATOM 803 C C . ILE A 1 98 ? 11.140 7.697 -6.558 1.00 97.06 98 ILE A C 1
ATOM 805 O O . ILE A 1 98 ? 12.267 7.748 -6.067 1.00 97.06 98 ILE A O 1
ATOM 809 N N . ARG A 1 99 ? 10.922 7.130 -7.752 1.00 95.06 99 ARG A N 1
ATOM 810 C CA . ARG A 1 99 ? 11.982 6.449 -8.517 1.00 95.06 99 ARG A CA 1
ATOM 811 C C . ARG A 1 99 ? 13.089 7.381 -8.971 1.00 95.06 99 ARG A C 1
ATOM 813 O O . ARG A 1 99 ? 14.268 7.024 -8.916 1.00 95.06 99 ARG A O 1
ATOM 820 N N . ARG A 1 100 ? 12.721 8.579 -9.422 1.00 94.25 100 ARG A N 1
ATOM 821 C CA . ARG A 1 100 ? 13.670 9.588 -9.892 1.00 94.25 100 ARG A CA 1
ATOM 822 C C . ARG A 1 100 ? 14.557 10.086 -8.755 1.00 94.25 100 ARG A C 1
ATOM 824 O O . ARG A 1 100 ? 15.768 10.176 -8.944 1.00 94.25 100 ARG A O 1
ATOM 831 N N . LYS A 1 101 ? 13.980 10.407 -7.592 1.00 94.44 101 LYS A N 1
ATOM 832 C CA . LYS A 1 101 ? 14.750 10.845 -6.414 1.00 94.44 101 LYS A CA 1
ATOM 833 C C . LYS A 1 101 ? 15.531 9.677 -5.801 1.00 94.44 101 LYS A C 1
ATOM 835 O O . LYS A 1 101 ? 16.725 9.792 -5.529 1.00 94.44 101 LYS A O 1
ATOM 840 N N . GLY A 1 102 ? 14.911 8.503 -5.723 1.00 95.00 102 GLY A N 1
ATOM 841 C CA . GLY A 1 102 ? 15.431 7.369 -4.965 1.00 95.00 102 GLY A CA 1
ATOM 842 C C . GLY A 1 102 ? 15.315 7.606 -3.462 1.00 95.00 102 GLY A C 1
ATOM 843 O O . GLY A 1 102 ? 16.228 7.266 -2.718 1.00 95.00 102 GLY A O 1
ATOM 844 N N . GLU A 1 103 ? 14.217 8.230 -3.046 1.00 95.81 103 GLU A N 1
ATOM 845 C CA . GLU A 1 103 ? 13.901 8.574 -1.661 1.00 95.81 103 GLU A CA 1
ATOM 846 C C . GLU A 1 103 ? 12.557 7.946 -1.295 1.00 95.81 103 GLU A C 1
ATOM 848 O O . GLU A 1 103 ? 11.685 7.810 -2.155 1.00 95.81 103 GLU A O 1
ATOM 853 N N . ALA A 1 104 ? 12.395 7.555 -0.029 1.00 96.31 104 ALA A N 1
ATOM 854 C CA . ALA A 1 104 ? 11.123 7.045 0.470 1.00 96.31 104 ALA A CA 1
ATOM 855 C C . ALA A 1 104 ? 10.020 8.121 0.359 1.00 96.31 104 ALA A C 1
ATOM 857 O O . ALA A 1 104 ? 10.336 9.317 0.357 1.00 96.31 104 ALA A O 1
ATOM 858 N N . PRO A 1 105 ? 8.734 7.728 0.270 1.00 98.06 105 PRO A N 1
ATOM 859 C CA . PRO A 1 105 ? 7.623 8.671 0.333 1.00 98.06 105 PRO A CA 1
ATOM 860 C C . PRO A 1 105 ? 7.732 9.588 1.556 1.00 98.06 105 PRO A C 1
ATOM 862 O O . PRO A 1 105 ? 8.058 9.132 2.648 1.00 98.06 105 PRO A O 1
ATOM 865 N N . SER A 1 106 ? 7.436 10.874 1.374 1.00 96.88 106 SER A N 1
ATOM 866 C CA . SER A 1 106 ? 7.478 11.858 2.464 1.00 96.88 106 SER A CA 1
ATOM 867 C C . SER A 1 106 ? 6.300 11.751 3.429 1.00 96.88 106 SER A C 1
ATOM 869 O O . SER A 1 106 ? 6.385 12.253 4.541 1.00 96.88 106 SER A O 1
ATOM 871 N N . ASP A 1 107 ? 5.193 11.164 2.979 1.00 97.94 107 ASP A N 1
ATOM 872 C CA . ASP A 1 107 ? 3.959 10.994 3.738 1.00 97.94 107 ASP A CA 1
ATOM 873 C C . ASP A 1 107 ? 3.145 9.807 3.183 1.00 97.94 107 ASP A C 1
ATOM 875 O O . ASP A 1 107 ? 3.446 9.248 2.116 1.00 97.94 107 ASP A O 1
ATOM 879 N N . LEU A 1 108 ? 2.082 9.429 3.901 1.00 98.19 108 LEU A N 1
ATOM 880 C CA . LEU A 1 108 ? 1.197 8.334 3.499 1.00 98.19 108 LEU A CA 1
ATOM 881 C C . LEU A 1 108 ? 0.469 8.610 2.170 1.00 98.19 108 LEU A C 1
ATOM 883 O O . LEU A 1 108 ? 0.191 7.671 1.423 1.00 98.19 108 LEU A O 1
ATOM 887 N N . LYS A 1 109 ? 0.189 9.877 1.828 1.00 98.12 109 LYS A N 1
ATOM 888 C CA . LYS A 1 109 ? -0.501 10.242 0.577 1.00 98.12 109 LYS A CA 1
ATOM 889 C C . LYS A 1 109 ? 0.374 9.924 -0.631 1.00 98.12 109 LYS A C 1
ATOM 891 O O . LYS A 1 109 ? -0.109 9.380 -1.621 1.00 98.12 109 LYS A O 1
ATOM 896 N N . VAL A 1 110 ? 1.665 10.227 -0.556 1.00 98.56 110 VAL A N 1
ATOM 897 C CA . VAL A 1 110 ? 2.635 9.875 -1.598 1.00 98.56 110 VAL A CA 1
ATOM 898 C C . VAL A 1 110 ? 2.794 8.355 -1.679 1.00 98.56 110 VAL A C 1
ATOM 900 O O . VAL A 1 110 ? 2.786 7.804 -2.782 1.00 98.56 110 VAL A O 1
ATOM 903 N N . ALA A 1 111 ? 2.866 7.665 -0.535 1.00 98.75 111 ALA A N 1
ATOM 904 C CA . ALA A 1 111 ? 3.015 6.210 -0.494 1.00 98.75 111 ALA A CA 1
ATOM 905 C C . ALA A 1 111 ? 1.829 5.477 -1.144 1.00 98.75 111 ALA A C 1
ATOM 907 O O . ALA A 1 111 ? 2.029 4.597 -1.984 1.00 98.75 111 ALA A O 1
ATOM 908 N N . VAL A 1 112 ? 0.593 5.871 -0.818 1.00 98.75 112 VAL A N 1
ATOM 909 C CA . VAL A 1 112 ? -0.609 5.240 -1.378 1.00 98.75 112 VAL A CA 1
ATOM 910 C C . VAL A 1 112 ? -0.804 5.566 -2.860 1.00 98.75 112 VAL A C 1
ATOM 912 O O . VAL A 1 112 ? -1.222 4.705 -3.630 1.00 98.75 112 VAL A O 1
ATOM 915 N N . LEU A 1 113 ? -0.450 6.775 -3.306 1.00 98.88 113 LEU A N 1
ATOM 916 C CA . LEU A 1 113 ? -0.471 7.115 -4.731 1.00 98.88 113 LEU A CA 1
ATOM 917 C C . LEU A 1 113 ? 0.523 6.252 -5.518 1.00 98.88 113 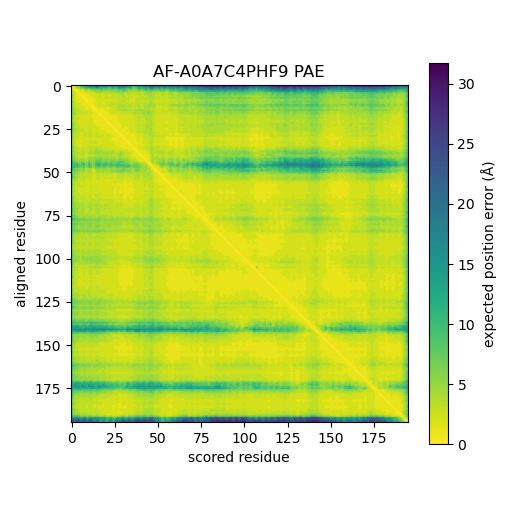LEU A C 1
ATOM 919 O O . LEU A 1 113 ? 0.196 5.779 -6.606 1.00 98.88 113 LEU A O 1
ATOM 923 N N . ALA A 1 114 ? 1.703 5.986 -4.958 1.00 98.81 114 ALA A N 1
ATOM 924 C CA . ALA A 1 114 ? 2.662 5.068 -5.561 1.00 98.81 114 ALA A CA 1
ATOM 925 C C . ALA A 1 114 ? 2.139 3.622 -5.590 1.00 98.81 114 ALA A C 1
ATOM 927 O O . ALA A 1 114 ? 2.279 2.944 -6.608 1.00 98.81 114 ALA A O 1
ATOM 928 N N . ALA A 1 115 ? 1.468 3.168 -4.527 1.00 98.81 115 ALA A N 1
ATOM 929 C CA . ALA A 1 115 ? 0.791 1.871 -4.501 1.00 98.81 115 ALA A CA 1
ATOM 930 C C . ALA A 1 115 ? -0.272 1.761 -5.611 1.00 98.81 115 ALA A C 1
ATOM 932 O O . ALA A 1 115 ? -0.292 0.792 -6.367 1.00 98.81 115 ALA A O 1
ATOM 933 N N . LEU A 1 116 ? -1.104 2.788 -5.792 1.00 98.88 116 LEU A N 1
ATOM 934 C CA . LEU A 1 116 ? -2.097 2.840 -6.869 1.00 98.88 116 LEU A CA 1
ATOM 935 C C . LEU A 1 116 ? -1.456 2.780 -8.267 1.00 98.88 116 LEU A C 1
ATOM 937 O O . LEU A 1 116 ? -2.002 2.139 -9.166 1.00 98.88 116 LEU A O 1
ATOM 941 N N . ALA A 1 117 ? -0.280 3.385 -8.456 1.00 98.81 117 ALA A N 1
ATOM 942 C CA . ALA A 1 117 ? 0.466 3.278 -9.709 1.00 98.81 117 ALA A CA 1
ATOM 943 C C .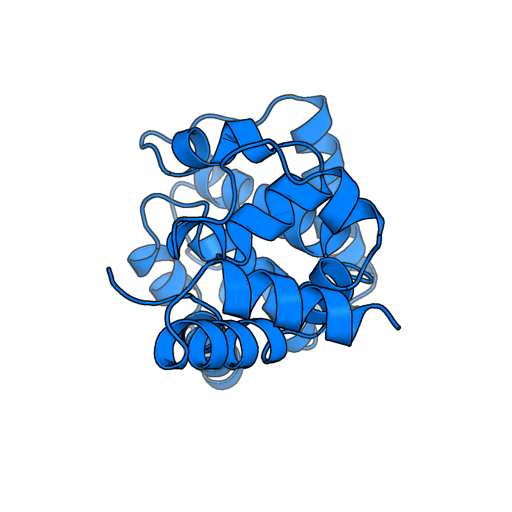 ALA A 1 117 ? 0.982 1.851 -9.955 1.00 98.81 117 ALA A C 1
ATOM 945 O O . ALA A 1 117 ? 0.882 1.346 -11.073 1.00 98.81 117 ALA A O 1
ATOM 946 N N . LEU A 1 118 ? 1.479 1.174 -8.915 1.00 98.69 118 LEU A N 1
ATOM 947 C CA . LEU A 1 118 ? 1.894 -0.231 -8.990 1.00 98.69 118 LEU A CA 1
ATOM 948 C C . LEU A 1 118 ? 0.714 -1.169 -9.283 1.00 98.69 118 LEU A C 1
ATOM 950 O O . LEU A 1 118 ? 0.854 -2.125 -10.047 1.00 98.69 118 LEU A O 1
ATOM 954 N N . ARG A 1 119 ? -0.473 -0.870 -8.746 1.00 98.50 119 ARG A N 1
ATOM 955 C CA . ARG A 1 119 ? -1.712 -1.572 -9.103 1.00 98.50 119 ARG A CA 1
ATOM 956 C C . ARG A 1 119 ? -2.047 -1.388 -10.587 1.00 98.50 119 ARG A C 1
ATOM 958 O O . ARG A 1 119 ? -2.333 -2.365 -11.275 1.00 98.50 119 ARG A O 1
ATOM 965 N N . GLU A 1 120 ? -1.973 -0.162 -11.109 1.00 98.31 120 GLU A N 1
ATOM 966 C CA . GLU A 1 120 ? -2.179 0.101 -12.543 1.00 98.31 120 GLU A CA 1
ATOM 967 C C . GLU A 1 120 ? -1.130 -0.601 -13.415 1.00 98.31 120 GLU A C 1
ATOM 969 O O . GLU A 1 120 ? -1.483 -1.150 -14.460 1.00 98.31 120 GLU A O 1
ATOM 974 N N . ARG A 1 121 ? 0.134 -0.661 -12.973 1.00 97.56 121 ARG A N 1
ATOM 975 C CA . ARG A 1 121 ? 1.179 -1.463 -13.626 1.00 97.56 121 ARG A CA 1
ATOM 976 C C . ARG A 1 121 ? 0.720 -2.912 -13.758 1.00 97.56 121 ARG A C 1
ATOM 978 O O . ARG A 1 121 ? 0.707 -3.419 -14.873 1.00 97.56 121 ARG A O 1
ATOM 985 N N . ARG A 1 122 ? 0.279 -3.554 -12.670 1.00 97.81 122 ARG A N 1
ATOM 986 C CA . ARG A 1 122 ? -0.236 -4.936 -12.704 1.00 97.81 122 ARG A CA 1
ATOM 987 C C . ARG A 1 122 ? -1.434 -5.110 -13.629 1.00 97.81 122 ARG A C 1
ATOM 989 O O . ARG A 1 122 ? -1.512 -6.126 -14.322 1.00 97.81 122 ARG A O 1
ATOM 996 N N . ARG A 1 123 ? -2.356 -4.146 -13.657 1.00 97.50 123 ARG A N 1
ATOM 997 C CA . ARG A 1 123 ? -3.506 -4.168 -14.572 1.00 97.50 123 ARG A CA 1
ATOM 998 C C . ARG A 1 123 ? -3.056 -4.153 -16.036 1.00 97.50 123 ARG A C 1
ATOM 1000 O O . ARG A 1 123 ? -3.639 -4.849 -16.859 1.00 97.50 123 ARG A O 1
ATOM 1007 N N . LEU A 1 124 ? -2.032 -3.363 -16.359 1.00 96.88 124 LEU A N 1
ATOM 1008 C CA . LEU A 1 124 ? -1.525 -3.191 -17.724 1.00 96.88 124 LEU A CA 1
ATOM 1009 C C . LEU A 1 124 ? -0.596 -4.325 -18.177 1.00 96.88 124 LEU A C 1
ATOM 1011 O O . LEU A 1 124 ? -0.640 -4.711 -19.342 1.00 96.88 124 LEU A O 1
ATOM 1015 N N . THR A 1 125 ? 0.242 -4.860 -17.287 1.00 96.12 125 THR A N 1
ATOM 1016 C CA . THR A 1 125 ? 1.184 -5.949 -17.600 1.00 96.12 125 THR A CA 1
ATOM 1017 C C . THR A 1 125 ? 0.562 -7.336 -17.460 1.00 96.12 125 THR A C 1
ATOM 1019 O O . THR A 1 125 ? 1.097 -8.306 -17.994 1.00 96.12 125 THR A O 1
ATOM 1022 N N . GLY A 1 126 ? -0.540 -7.454 -16.715 1.00 95.94 126 GLY A N 1
ATOM 1023 C CA . GLY A 1 126 ? -1.232 -8.714 -16.446 1.00 95.94 126 GLY A CA 1
ATOM 1024 C C . GLY A 1 126 ? -0.524 -9.638 -15.449 1.00 95.94 126 GLY A C 1
ATOM 1025 O O . GLY A 1 126 ? -1.010 -10.735 -15.205 1.00 95.94 126 GLY A O 1
ATOM 1026 N N . ASN A 1 127 ? 0.619 -9.235 -14.884 1.00 94.69 127 ASN A N 1
ATOM 1027 C CA . ASN A 1 127 ? 1.374 -10.016 -13.898 1.00 94.69 127 ASN A CA 1
ATOM 1028 C C . ASN A 1 127 ? 2.353 -9.139 -13.091 1.00 94.69 127 ASN A C 1
ATOM 1030 O O . ASN A 1 127 ? 2.631 -7.987 -13.441 1.00 94.69 127 ASN A O 1
ATOM 1034 N N . TRP A 1 128 ? 2.908 -9.714 -12.024 1.00 96.56 128 TRP A N 1
ATOM 1035 C CA . TRP A 1 128 ? 3.887 -9.074 -11.140 1.00 96.56 128 TRP A CA 1
ATOM 1036 C C . TRP A 1 128 ? 5.350 -9.330 -11.534 1.00 96.56 128 TRP A C 1
ATOM 1038 O O . TRP A 1 128 ? 6.258 -8.878 -10.838 1.00 96.56 128 TRP A O 1
ATOM 1048 N N . ASN A 1 129 ? 5.612 -10.006 -12.658 1.00 93.75 129 ASN A N 1
ATOM 1049 C CA . ASN A 1 129 ? 6.976 -10.354 -13.051 1.00 93.75 129 ASN A CA 1
ATOM 1050 C C . ASN A 1 129 ? 7.832 -9.096 -13.250 1.00 93.75 129 ASN A C 1
ATOM 1052 O O . ASN A 1 129 ? 7.376 -8.067 -13.763 1.00 93.75 129 ASN A O 1
ATOM 1056 N N . GLY A 1 130 ? 9.087 -9.188 -12.812 1.00 92.81 130 GLY A N 1
ATOM 1057 C CA . GLY A 1 130 ? 10.055 -8.095 -12.884 1.00 92.81 130 GLY A CA 1
ATOM 1058 C C . GLY A 1 130 ? 9.789 -6.934 -11.922 1.00 92.81 130 GLY A C 1
ATOM 1059 O O . GLY A 1 130 ? 10.559 -5.979 -11.947 1.00 92.81 130 GLY A O 1
ATOM 1060 N N . LEU A 1 131 ? 8.750 -6.993 -11.072 1.00 95.69 131 LEU A N 1
ATOM 1061 C CA . LEU A 1 131 ? 8.461 -5.925 -10.112 1.00 95.69 131 LEU A CA 1
ATOM 1062 C C . LEU A 1 131 ? 9.641 -5.710 -9.157 1.00 95.69 131 LEU A C 1
ATOM 1064 O O . LEU A 1 131 ? 10.118 -4.589 -9.039 1.00 95.69 131 LEU A O 1
ATOM 1068 N N . ALA A 1 132 ? 10.151 -6.767 -8.519 1.00 94.81 132 ALA A N 1
ATOM 1069 C CA . ALA A 1 132 ? 11.256 -6.645 -7.566 1.00 94.81 132 ALA A CA 1
ATOM 1070 C C . ALA A 1 132 ? 12.488 -5.938 -8.165 1.00 94.81 132 ALA A C 1
ATOM 1072 O O . ALA A 1 132 ? 13.032 -5.009 -7.565 1.00 94.81 132 ALA A O 1
ATOM 1073 N N . ASP A 1 133 ? 12.881 -6.334 -9.378 1.00 92.50 133 ASP A N 1
ATOM 1074 C CA . ASP A 1 133 ? 14.006 -5.731 -10.098 1.00 92.50 133 ASP A CA 1
ATOM 1075 C C . ASP A 1 133 ? 13.727 -4.263 -10.460 1.00 92.50 133 ASP A C 1
ATOM 1077 O O . ASP A 1 133 ? 14.608 -3.414 -10.334 1.00 92.50 133 ASP A O 1
ATOM 1081 N N . GLU A 1 134 ? 12.499 -3.940 -10.868 1.00 93.50 134 GLU A N 1
ATOM 1082 C CA . GLU A 1 134 ? 12.068 -2.576 -11.188 1.00 93.50 134 GLU A CA 1
ATOM 1083 C C . GLU A 1 134 ? 12.117 -1.644 -9.968 1.00 93.50 134 GLU A C 1
ATOM 1085 O O . GLU A 1 134 ? 12.562 -0.499 -10.087 1.00 93.50 134 GLU A O 1
ATOM 1090 N N . LEU A 1 135 ? 11.700 -2.133 -8.797 1.00 95.06 135 LEU A N 1
ATOM 1091 C CA . LEU A 1 135 ? 11.666 -1.361 -7.553 1.00 95.06 135 LEU A CA 1
ATOM 1092 C C . LEU A 1 135 ? 13.071 -1.028 -7.041 1.00 95.06 135 LEU A C 1
ATOM 1094 O O . LEU A 1 135 ? 13.306 0.080 -6.554 1.00 95.06 135 LEU A O 1
ATOM 1098 N N . ILE A 1 136 ? 14.033 -1.940 -7.1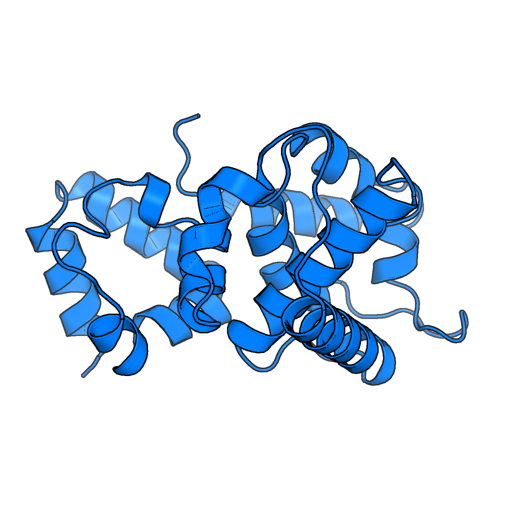85 1.00 93.12 136 ILE A N 1
ATOM 1099 C CA . ILE A 1 136 ? 15.411 -1.677 -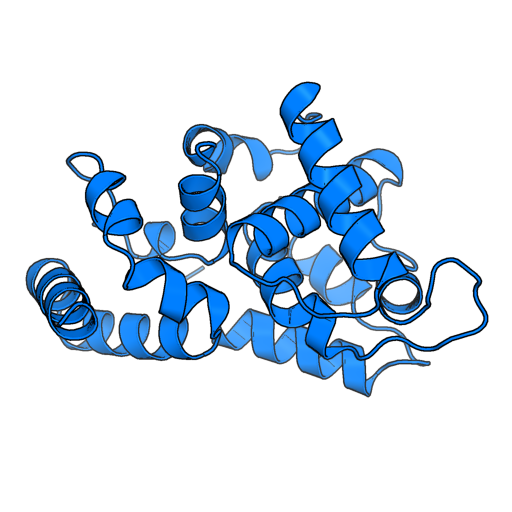6.754 1.00 93.12 136 ILE A CA 1
ATOM 1100 C C . ILE A 1 136 ? 16.285 -1.038 -7.837 1.00 93.12 136 ILE A C 1
ATOM 1102 O O . ILE A 1 136 ? 17.458 -0.779 -7.589 1.00 93.12 136 ILE A O 1
ATOM 1106 N N . THR A 1 137 ? 15.758 -0.779 -9.034 1.00 91.94 137 THR A N 1
ATOM 1107 C CA . THR A 1 137 ? 16.545 -0.230 -10.143 1.00 91.94 137 THR A CA 1
ATOM 1108 C C . THR A 1 137 ? 16.025 1.147 -10.530 1.00 91.94 137 THR A C 1
ATOM 1110 O O . THR A 1 137 ? 14.858 1.335 -10.894 1.00 91.94 137 THR A O 1
ATOM 1113 N N . ALA A 1 138 ? 16.913 2.141 -10.482 1.00 89.06 138 ALA A N 1
ATOM 1114 C CA . ALA A 1 138 ? 16.600 3.489 -10.933 1.00 89.06 138 ALA A CA 1
ATOM 1115 C C . ALA A 1 138 ? 16.162 3.479 -12.411 1.00 89.06 138 ALA A C 1
ATOM 1117 O O . ALA A 1 138 ? 16.612 2.618 -13.167 1.00 89.06 138 ALA A O 1
ATOM 1118 N N . PRO A 1 139 ? 15.361 4.456 -12.874 1.00 87.62 139 PRO A N 1
ATOM 1119 C CA . PRO A 1 139 ? 14.857 4.473 -14.251 1.00 87.62 139 PRO A CA 1
ATOM 1120 C C . PRO A 1 139 ? 15.938 4.374 -15.340 1.00 87.62 139 PRO A C 1
ATOM 1122 O O . PRO A 1 139 ? 15.681 3.851 -16.417 1.00 87.62 139 PRO A O 1
ATOM 1125 N N . THR A 1 140 ? 17.161 4.839 -15.061 1.00 86.38 140 THR A N 1
ATOM 1126 C CA . THR A 1 140 ? 18.302 4.751 -15.988 1.00 86.38 140 THR A CA 1
ATOM 1127 C C . THR A 1 140 ? 18.919 3.354 -16.091 1.00 86.38 140 THR A C 1
ATOM 1129 O O . THR A 1 140 ? 19.762 3.135 -16.953 1.00 86.38 140 THR A O 1
ATOM 1132 N N . GLY A 1 141 ? 18.570 2.421 -15.200 1.00 83.50 141 GLY A N 1
ATOM 1133 C CA . GLY A 1 141 ? 19.154 1.078 -15.134 1.00 83.50 141 GLY A CA 1
ATOM 1134 C C . GLY A 1 141 ? 20.525 1.000 -14.452 1.00 83.50 141 GLY A C 1
ATOM 1135 O O . GLY A 1 141 ? 21.027 -0.093 -14.220 1.00 83.50 141 GLY A O 1
ATOM 1136 N N . VAL A 1 142 ? 21.144 2.141 -14.127 1.00 79.62 142 VAL A N 1
ATOM 1137 C CA . VAL A 1 142 ? 22.552 2.195 -13.685 1.00 79.62 142 VAL A CA 1
ATOM 1138 C C . VAL A 1 142 ? 22.700 2.139 -12.163 1.00 79.62 142 VAL A C 1
ATOM 1140 O O . VAL A 1 142 ? 23.694 1.632 -11.650 1.00 79.62 142 VAL A O 1
ATOM 1143 N N . ARG A 1 143 ? 21.727 2.684 -11.424 1.00 84.75 143 ARG A N 1
ATOM 1144 C CA . ARG A 1 143 ? 21.798 2.857 -9.967 1.00 84.75 143 ARG A CA 1
ATOM 1145 C C . ARG A 1 143 ? 20.824 1.918 -9.260 1.00 84.75 143 ARG A C 1
ATOM 1147 O O . ARG A 1 143 ? 19.638 1.928 -9.583 1.00 84.75 143 ARG A O 1
ATOM 1154 N N . SER A 1 144 ? 21.316 1.202 -8.250 1.00 88.69 144 SER A N 1
ATOM 1155 C CA . SER A 1 144 ? 20.465 0.477 -7.304 1.00 88.69 144 SER A CA 1
ATOM 1156 C C . SER A 1 144 ? 19.804 1.446 -6.315 1.00 88.69 144 SER A C 1
ATOM 1158 O O . SER A 1 144 ? 20.444 2.379 -5.821 1.00 88.69 144 SER A O 1
ATOM 1160 N N . LEU A 1 145 ? 18.513 1.259 -6.068 1.00 91.62 145 LEU A N 1
ATOM 1161 C CA . LEU A 1 145 ? 17.703 2.011 -5.119 1.00 91.62 145 LEU A CA 1
ATOM 1162 C C . LEU A 1 145 ? 17.633 1.264 -3.787 1.00 91.62 145 LEU A C 1
ATOM 1164 O O . LEU A 1 145 ? 17.640 0.036 -3.744 1.00 91.62 145 LEU A O 1
ATOM 1168 N N . ASN A 1 146 ? 17.534 2.016 -2.691 1.00 93.69 146 ASN A N 1
ATOM 1169 C CA . ASN A 1 146 ? 17.352 1.430 -1.369 1.00 93.69 146 ASN A CA 1
ATOM 1170 C C . ASN A 1 146 ? 15.982 0.717 -1.293 1.00 93.69 146 ASN A C 1
ATOM 1172 O O . ASN A 1 146 ? 14.965 1.379 -1.505 1.00 93.69 146 ASN A O 1
ATOM 1176 N N . PRO A 1 147 ? 15.915 -0.584 -0.950 1.00 93.31 147 PRO A N 1
ATOM 1177 C CA . PRO A 1 147 ? 14.646 -1.297 -0.801 1.00 93.31 147 PRO A CA 1
ATOM 1178 C C . PRO A 1 147 ? 13.665 -0.652 0.188 1.00 93.31 147 PRO A C 1
ATOM 1180 O O . PRO A 1 147 ? 12.456 -0.757 -0.017 1.00 93.31 147 PRO A O 1
ATOM 1183 N N . GLU A 1 148 ? 14.151 0.069 1.208 1.00 94.81 148 GLU A N 1
ATOM 1184 C CA . GLU A 1 148 ? 13.296 0.727 2.213 1.00 94.81 148 GLU A CA 1
ATOM 1185 C C . GLU A 1 148 ? 12.306 1.731 1.622 1.00 94.81 148 GLU A C 1
ATOM 1187 O O . GLU A 1 148 ? 11.256 1.984 2.207 1.00 94.81 148 GLU A O 1
ATOM 1192 N N . ILE A 1 149 ? 12.616 2.270 0.441 1.00 96.94 149 ILE A N 1
ATOM 1193 C CA . ILE A 1 149 ? 11.762 3.211 -0.291 1.00 96.94 149 ILE A CA 1
ATOM 1194 C C . ILE A 1 149 ? 10.352 2.642 -0.498 1.00 96.94 149 ILE A C 1
ATOM 1196 O O . ILE A 1 149 ? 9.374 3.388 -0.505 1.00 96.94 149 ILE A O 1
ATOM 1200 N N . TRP A 1 150 ? 10.243 1.323 -0.658 1.00 97.75 150 TRP A N 1
ATOM 1201 C CA . TRP A 1 150 ? 9.013 0.654 -1.073 1.00 97.75 150 TRP A CA 1
ATOM 1202 C C . TRP A 1 150 ? 8.238 -0.002 0.062 1.00 97.75 150 TRP A C 1
ATOM 1204 O O . TRP A 1 150 ? 7.190 -0.582 -0.201 1.00 97.75 150 TRP A O 1
ATOM 1214 N N . MET A 1 151 ? 8.690 0.135 1.310 1.00 97.94 151 MET A N 1
ATOM 1215 C CA . MET A 1 151 ? 8.053 -0.492 2.471 1.00 97.94 151 MET A CA 1
ATOM 1216 C C . MET A 1 151 ? 6.579 -0.078 2.591 1.00 97.94 151 MET A C 1
ATOM 1218 O O . MET A 1 151 ? 5.701 -0.912 2.387 1.00 97.94 151 MET A O 1
ATOM 1222 N N . THR A 1 152 ? 6.283 1.207 2.799 1.00 98.50 152 THR A N 1
ATOM 1223 C CA . THR A 1 152 ? 4.895 1.690 2.919 1.00 98.50 152 THR A CA 1
ATOM 1224 C C . THR A 1 152 ? 4.072 1.563 1.623 1.00 98.50 152 THR A C 1
ATOM 1226 O O . THR A 1 152 ? 2.909 1.158 1.690 1.00 98.50 152 THR A O 1
ATOM 1229 N N . PRO A 1 153 ? 4.605 1.859 0.414 1.00 98.69 153 PRO A N 1
ATOM 1230 C CA . PRO A 1 153 ? 3.855 1.617 -0.820 1.00 98.69 153 PRO A CA 1
ATOM 1231 C C . PRO A 1 153 ? 3.406 0.159 -0.984 1.00 98.69 153 PRO A C 1
ATOM 1233 O O . PRO A 1 153 ? 2.269 -0.090 -1.379 1.00 98.69 153 PRO A O 1
ATOM 1236 N N . LEU A 1 154 ? 4.263 -0.814 -0.658 1.00 98.50 154 LEU A N 1
ATOM 1237 C CA . LEU A 1 154 ? 3.932 -2.233 -0.800 1.00 98.50 154 LEU A CA 1
ATOM 1238 C C . LEU A 1 154 ? 2.930 -2.716 0.258 1.00 98.50 154 LEU A C 1
ATOM 1240 O O . LEU A 1 154 ? 2.044 -3.509 -0.069 1.00 98.50 154 LEU A O 1
ATOM 1244 N N . THR A 1 155 ? 3.003 -2.208 1.492 1.00 97.31 155 THR A N 1
ATOM 1245 C CA . THR A 1 155 ? 2.007 -2.521 2.537 1.00 97.31 155 THR A CA 1
ATOM 1246 C C . THR A 1 155 ? 0.634 -1.947 2.209 1.00 97.31 155 THR A C 1
ATOM 1248 O O . THR A 1 155 ? -0.378 -2.576 2.517 1.00 97.31 155 THR A O 1
ATOM 1251 N N . CYS A 1 156 ? 0.576 -0.796 1.535 1.00 98.38 156 CYS A N 1
ATOM 1252 C CA . CYS A 1 156 ? -0.665 -0.267 0.975 1.00 98.38 156 CYS A CA 1
ATOM 1253 C C . CYS A 1 156 ? -1.154 -1.123 -0.203 1.00 98.38 156 CYS A C 1
ATOM 1255 O O . CYS A 1 156 ? -2.331 -1.465 -0.269 1.00 98.38 156 CYS A O 1
ATOM 1257 N N . LEU A 1 157 ? -0.259 -1.500 -1.122 1.00 98.50 157 LEU A N 1
ATOM 1258 C CA . LEU A 1 157 ? -0.608 -2.223 -2.347 1.00 98.50 157 LEU A CA 1
ATOM 1259 C C . LEU A 1 157 ? -1.281 -3.573 -2.075 1.00 98.50 157 LEU A C 1
ATOM 1261 O O . LEU A 1 157 ? -2.262 -3.902 -2.740 1.00 98.50 157 LEU A O 1
ATOM 1265 N N . VAL A 1 158 ? -0.797 -4.343 -1.094 1.00 96.81 158 VAL A N 1
ATOM 1266 C CA . VAL A 1 158 ? -1.325 -5.693 -0.802 1.00 96.81 158 VAL A CA 1
ATOM 1267 C C . VAL A 1 158 ? -2.814 -5.691 -0.425 1.00 96.81 158 VAL A C 1
ATOM 1269 O O . VAL A 1 158 ? -3.512 -6.679 -0.646 1.00 96.81 158 VAL A O 1
ATOM 1272 N N . GLY A 1 159 ? -3.314 -4.583 0.132 1.00 95.00 159 GLY A N 1
ATOM 1273 C CA . GLY A 1 159 ? -4.725 -4.409 0.480 1.00 95.00 159 GLY A CA 1
ATOM 1274 C C . GLY A 1 159 ? -5.581 -3.836 -0.654 1.00 95.00 159 GLY A C 1
ATOM 1275 O O . GLY A 1 159 ? -6.757 -3.572 -0.436 1.00 95.00 159 GLY A O 1
ATOM 1276 N N . MET A 1 160 ? -5.013 -3.624 -1.846 1.00 96.19 160 MET A N 1
ATOM 1277 C CA . MET A 1 160 ? -5.684 -3.023 -3.011 1.00 96.19 160 MET A CA 1
ATOM 1278 C C . MET A 1 160 ? -5.726 -3.944 -4.233 1.00 96.19 160 MET A C 1
ATOM 1280 O O . MET A 1 160 ? -6.108 -3.506 -5.318 1.00 96.19 160 MET A O 1
ATOM 1284 N N . VAL A 1 161 ? -5.293 -5.195 -4.090 1.00 95.75 161 VAL A N 1
ATOM 1285 C CA . VAL A 1 161 ? -5.199 -6.162 -5.187 1.00 95.75 161 VAL A CA 1
ATOM 1286 C C . VAL A 1 161 ? -5.985 -7.425 -4.847 1.00 95.75 161 VAL A C 1
ATOM 1288 O O . VAL A 1 161 ? -6.002 -7.856 -3.692 1.00 95.75 161 VAL A O 1
ATOM 1291 N N . GLY A 1 162 ? -6.643 -8.009 -5.851 1.00 92.62 162 GLY A N 1
ATOM 1292 C CA . GLY A 1 162 ? -7.390 -9.262 -5.707 1.00 92.62 162 GLY A CA 1
ATOM 1293 C C . GLY A 1 162 ? -6.495 -10.504 -5.617 1.00 92.62 162 GLY A C 1
ATOM 1294 O O . GLY A 1 162 ? -6.952 -11.559 -5.183 1.00 92.62 162 GLY A O 1
ATOM 1295 N N . ASP A 1 163 ? -5.210 -10.376 -5.967 1.00 93.06 163 ASP A N 1
ATOM 1296 C CA . ASP A 1 163 ? -4.210 -11.446 -6.054 1.00 93.06 163 ASP A CA 1
ATOM 1297 C C . ASP A 1 163 ? -2.985 -11.221 -5.126 1.00 93.06 163 ASP A C 1
ATOM 1299 O O . ASP A 1 163 ? -1.834 -11.278 -5.564 1.00 93.06 163 ASP A O 1
ATOM 1303 N N . PRO A 1 164 ? -3.173 -10.991 -3.811 1.00 93.19 164 PRO A N 1
ATOM 1304 C CA . PRO A 1 164 ? -2.087 -10.602 -2.903 1.00 93.19 164 PRO A CA 1
ATOM 1305 C C . PRO A 1 164 ? -0.984 -11.663 -2.770 1.00 93.19 164 PRO A C 1
ATOM 1307 O O . PRO A 1 164 ? 0.162 -11.321 -2.489 1.00 93.19 164 PRO A O 1
ATOM 1310 N N . PHE A 1 165 ? -1.307 -12.941 -2.989 1.00 92.94 165 PHE A N 1
ATOM 1311 C CA . PHE A 1 165 ? -0.315 -14.016 -3.021 1.00 92.94 165 PHE A CA 1
ATOM 1312 C C . PHE A 1 165 ? 0.615 -13.893 -4.235 1.00 92.94 165 PHE A C 1
ATOM 1314 O O . PHE A 1 165 ? 1.833 -13.960 -4.079 1.00 92.94 165 PHE A O 1
ATOM 1321 N N . ASP A 1 166 ? 0.061 -13.625 -5.419 1.00 95.00 166 ASP A N 1
ATOM 1322 C CA . ASP A 1 166 ? 0.846 -13.437 -6.642 1.00 95.00 166 ASP A CA 1
ATOM 1323 C C . ASP A 1 166 ? 1.711 -12.175 -6.558 1.00 95.00 166 ASP A C 1
ATOM 1325 O O . ASP A 1 166 ? 2.847 -12.176 -7.036 1.00 95.00 166 ASP A O 1
ATOM 1329 N N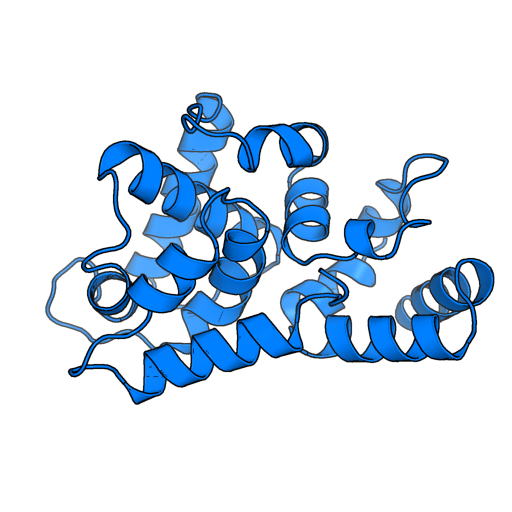 . LEU A 1 167 ? 1.216 -11.116 -5.902 1.00 96.19 167 LEU A N 1
ATOM 1330 C CA . LEU A 1 167 ? 2.021 -9.933 -5.586 1.00 96.19 167 LEU A CA 1
ATOM 1331 C C . LEU A 1 167 ? 3.230 -10.312 -4.729 1.00 96.19 167 LEU A C 1
ATOM 1333 O O . LEU A 1 167 ? 4.359 -9.990 -5.090 1.00 96.19 167 LEU A O 1
ATOM 1337 N N . VAL A 1 168 ? 3.000 -10.998 -3.607 1.00 94.19 168 VAL A N 1
ATOM 1338 C CA . VAL A 1 168 ? 4.059 -11.411 -2.674 1.00 94.19 168 VAL A CA 1
ATOM 1339 C C . VAL A 1 168 ? 5.090 -12.305 -3.367 1.00 94.19 168 VAL A C 1
ATOM 1341 O O . VAL A 1 168 ? 6.288 -12.111 -3.169 1.00 94.19 168 VAL A O 1
ATOM 1344 N N . LEU A 1 169 ? 4.656 -13.221 -4.237 1.00 92.81 169 LEU A N 1
ATOM 1345 C CA . LEU A 1 169 ? 5.564 -14.017 -5.065 1.00 92.81 169 LEU A CA 1
ATOM 1346 C C . LEU A 1 169 ? 6.360 -13.157 -6.056 1.00 92.81 169 LEU A C 1
ATOM 1348 O O . LEU A 1 169 ? 7.557 -13.372 -6.225 1.00 92.81 169 LEU A O 1
ATOM 1352 N N . GLY A 1 170 ? 5.730 -12.158 -6.678 1.00 94.44 170 GLY A N 1
ATOM 1353 C CA . GLY A 1 170 ? 6.387 -11.227 -7.600 1.00 94.44 170 GLY A CA 1
ATOM 1354 C C . GLY A 1 170 ? 7.416 -10.294 -6.947 1.00 94.44 170 GLY A C 1
ATOM 1355 O O . GLY A 1 170 ? 8.236 -9.697 -7.650 1.00 94.44 170 GLY A O 1
ATOM 1356 N N . LEU A 1 171 ? 7.402 -10.176 -5.614 1.00 95.00 171 LEU A N 1
ATOM 1357 C CA . LEU A 1 171 ? 8.417 -9.454 -4.839 1.00 95.00 171 LEU A CA 1
ATOM 1358 C C . LEU A 1 171 ? 9.686 -10.278 -4.597 1.00 95.00 171 LEU A C 1
ATOM 1360 O O . LEU A 1 171 ? 10.715 -9.713 -4.222 1.00 95.00 171 LEU A O 1
ATOM 1364 N N . TRP A 1 172 ? 9.644 -11.590 -4.823 1.00 89.25 172 TRP A N 1
ATOM 1365 C CA . TRP A 1 172 ? 10.820 -12.439 -4.716 1.00 89.25 172 TRP A CA 1
ATOM 1366 C C . TRP A 1 172 ? 11.571 -12.512 -6.050 1.00 89.25 172 TRP A C 1
ATOM 1368 O O . TRP A 1 172 ? 11.003 -12.796 -7.103 1.00 89.25 172 TRP A O 1
ATOM 1378 N N . ALA A 1 173 ? 12.885 -12.298 -5.999 1.00 82.31 173 ALA A N 1
ATOM 1379 C CA . ALA A 1 173 ? 13.786 -12.525 -7.121 1.00 82.31 173 ALA A CA 1
ATOM 1380 C C . ALA A 1 173 ? 15.142 -13.022 -6.596 1.00 82.31 173 ALA A C 1
ATOM 1382 O O . ALA A 1 173 ? 15.664 -12.414 -5.659 1.00 82.31 173 ALA A O 1
ATOM 1383 N N . PRO A 1 174 ? 15.779 -14.042 -7.211 1.00 80.12 174 PRO A N 1
ATOM 1384 C CA . PRO A 1 174 ? 17.062 -14.575 -6.736 1.00 80.12 174 PRO A CA 1
ATOM 1385 C C . PRO A 1 174 ? 18.165 -13.519 -6.604 1.00 80.12 174 PRO A C 1
ATOM 1387 O O . PRO A 1 174 ? 19.006 -13.592 -5.717 1.00 80.12 174 PRO A O 1
ATOM 1390 N N . LYS A 1 175 ? 18.159 -12.511 -7.484 1.00 78.75 175 LYS A N 1
ATOM 1391 C CA . LYS A 1 175 ? 19.149 -11.425 -7.469 1.00 78.75 175 LYS A CA 1
ATOM 1392 C C . LYS A 1 175 ? 18.979 -10.472 -6.282 1.00 78.75 175 LYS A C 1
ATOM 1394 O O . LYS A 1 175 ? 19.938 -9.798 -5.929 1.00 78.75 175 LYS A O 1
ATOM 1399 N N . ASN A 1 176 ? 17.786 -10.431 -5.685 1.00 81.00 176 ASN A N 1
ATOM 1400 C CA . ASN A 1 176 ? 17.355 -9.434 -4.704 1.00 81.00 176 ASN A CA 1
ATOM 1401 C C . ASN A 1 176 ? 16.630 -10.075 -3.513 1.00 81.00 176 ASN A C 1
ATOM 1403 O O . ASN A 1 176 ? 15.746 -9.462 -2.916 1.00 81.00 176 ASN A O 1
ATOM 1407 N N . GLU A 1 177 ? 17.004 -11.307 -3.164 1.00 86.81 177 GLU A N 1
ATOM 1408 C CA . GLU A 1 177 ? 16.329 -12.125 -2.153 1.00 86.81 177 GLU A CA 1
ATOM 1409 C C . GLU A 1 177 ? 16.158 -11.385 -0.818 1.00 86.81 177 GLU A C 1
ATOM 1411 O O . GLU A 1 177 ? 15.061 -11.352 -0.265 1.00 86.81 177 GLU A O 1
ATOM 1416 N N . THR A 1 178 ? 17.205 -10.703 -0.345 1.00 91.12 178 THR A N 1
ATOM 1417 C CA . THR A 1 178 ? 17.164 -9.924 0.903 1.00 91.12 178 THR A CA 1
ATOM 1418 C C . THR A 1 178 ? 16.132 -8.794 0.864 1.00 91.12 178 THR A C 1
ATOM 1420 O O . THR A 1 178 ? 15.449 -8.557 1.859 1.00 91.12 178 THR A O 1
ATOM 1423 N N . ALA A 1 179 ? 16.007 -8.093 -0.268 1.00 92.62 179 ALA A N 1
ATOM 1424 C CA . ALA A 1 179 ? 15.025 -7.021 -0.432 1.00 92.62 179 ALA A CA 1
ATOM 1425 C C . ALA A 1 179 ? 13.601 -7.592 -0.446 1.00 92.62 179 ALA A C 1
ATOM 1427 O O . ALA A 1 179 ? 12.749 -7.127 0.309 1.00 92.62 179 ALA A O 1
ATOM 1428 N N . GLY A 1 180 ? 13.386 -8.654 -1.231 1.00 94.50 180 GLY A N 1
ATOM 1429 C CA . GLY A 1 180 ? 12.110 -9.362 -1.309 1.00 94.50 180 GLY A CA 1
ATOM 1430 C C . GLY A 1 180 ? 11.635 -9.851 0.057 1.00 94.50 180 GLY A C 1
ATOM 1431 O O . GLY A 1 180 ? 10.544 -9.492 0.491 1.00 94.50 180 GLY A O 1
ATOM 1432 N N . LEU A 1 181 ? 12.481 -10.588 0.786 1.00 94.00 181 LEU A N 1
ATOM 1433 C CA . LEU A 1 181 ? 12.157 -11.089 2.126 1.00 94.00 181 LEU A CA 1
ATOM 1434 C C . LEU A 1 181 ? 11.805 -9.961 3.097 1.00 94.00 181 LEU A C 1
ATOM 1436 O O . LEU A 1 181 ? 10.850 -10.085 3.862 1.00 94.00 181 LEU A O 1
ATOM 1440 N N . ARG A 1 182 ? 12.540 -8.846 3.053 1.00 95.31 182 ARG A N 1
ATOM 1441 C CA . ARG A 1 182 ? 12.266 -7.696 3.918 1.00 95.31 182 ARG A CA 1
ATOM 1442 C C . ARG A 1 182 ? 10.902 -7.076 3.632 1.00 95.31 182 ARG A C 1
ATOM 1444 O O . ARG A 1 182 ? 10.155 -6.823 4.574 1.00 95.31 182 ARG A O 1
ATOM 1451 N N . TRP A 1 183 ? 10.555 -6.883 2.360 1.00 97.31 183 TRP A N 1
ATOM 1452 C CA . TRP A 1 183 ? 9.229 -6.393 1.981 1.00 97.31 183 TRP A CA 1
ATOM 1453 C C . TRP A 1 183 ? 8.124 -7.350 2.417 1.00 97.31 183 TRP A C 1
ATOM 1455 O O . TRP A 1 183 ? 7.132 -6.912 2.992 1.00 97.31 183 TRP A O 1
ATOM 1465 N N . MET A 1 184 ? 8.303 -8.653 2.195 1.00 95.69 184 MET A N 1
ATOM 1466 C CA . MET A 1 184 ? 7.325 -9.677 2.574 1.00 95.69 184 MET A CA 1
ATOM 1467 C C . MET A 1 184 ? 7.067 -9.696 4.085 1.00 95.69 184 MET A C 1
ATOM 1469 O O . MET A 1 184 ? 5.913 -9.739 4.509 1.00 95.69 184 MET A O 1
ATOM 1473 N N . LEU A 1 185 ? 8.127 -9.625 4.897 1.00 95.25 185 LEU A N 1
ATOM 1474 C CA . LEU A 1 185 ? 8.014 -9.563 6.355 1.00 95.25 185 LEU A CA 1
ATOM 1475 C C . LEU A 1 185 ? 7.313 -8.281 6.809 1.00 95.25 185 LEU A C 1
ATOM 1477 O O . LEU A 1 185 ? 6.397 -8.348 7.623 1.00 95.25 185 LEU A O 1
ATOM 1481 N N . HIS A 1 186 ? 7.678 -7.129 6.243 1.00 96.44 186 HIS A N 1
ATOM 1482 C CA . HIS A 1 186 ? 7.037 -5.857 6.587 1.00 96.44 186 HIS A CA 1
ATOM 1483 C C . HIS A 1 186 ? 5.554 -5.837 6.225 1.00 96.44 186 HIS A C 1
ATOM 1485 O O . HIS A 1 186 ? 4.727 -5.395 7.019 1.00 96.44 186 HIS A O 1
ATOM 1491 N N . ILE A 1 187 ? 5.196 -6.376 5.056 1.00 96.00 187 ILE A N 1
ATOM 1492 C CA . ILE A 1 187 ? 3.801 -6.603 4.668 1.00 96.00 187 ILE A CA 1
ATOM 1493 C C . ILE A 1 187 ? 3.093 -7.429 5.735 1.00 96.00 187 ILE A C 1
ATOM 1495 O O . ILE A 1 187 ? 2.074 -6.989 6.257 1.00 96.00 187 ILE A O 1
ATOM 1499 N N . TYR A 1 188 ? 3.640 -8.583 6.103 1.00 93.69 188 TYR A N 1
ATOM 1500 C CA . TYR A 1 188 ? 3.024 -9.460 7.093 1.00 93.69 188 TYR A CA 1
ATOM 1501 C C . TYR A 1 188 ? 2.824 -8.777 8.459 1.00 93.69 188 TYR A C 1
ATOM 1503 O O . TYR A 1 188 ? 1.751 -8.883 9.050 1.00 93.69 188 TYR A O 1
ATOM 1511 N N . GLU A 1 189 ? 3.821 -8.032 8.940 1.00 94.06 189 GLU A N 1
ATOM 1512 C CA . GLU A 1 189 ? 3.793 -7.370 10.252 1.00 94.06 189 GLU A CA 1
ATOM 1513 C C . GLU A 1 189 ? 2.874 -6.138 10.323 1.00 94.06 189 GLU A C 1
ATOM 1515 O O . GLU A 1 189 ? 2.522 -5.701 11.422 1.00 94.06 189 GLU A O 1
ATOM 1520 N N . THR A 1 190 ? 2.481 -5.574 9.176 1.00 94.44 190 THR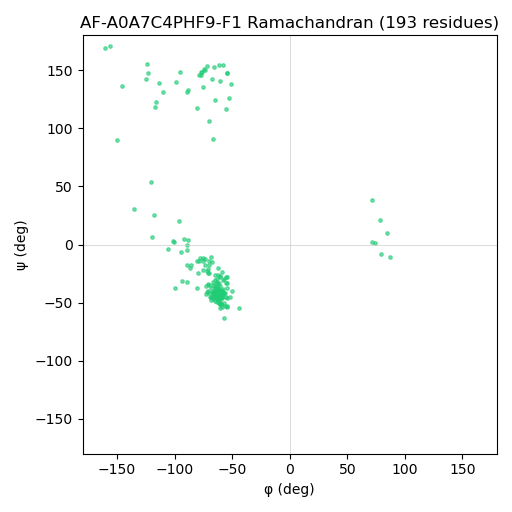 A N 1
ATOM 1521 C CA . THR A 1 190 ? 1.681 -4.336 9.084 1.00 94.44 190 THR A CA 1
ATOM 1522 C C . THR A 1 190 ? 0.224 -4.565 8.691 1.00 94.44 190 THR A C 1
ATOM 1524 O O . THR A 1 190 ? -0.560 -3.615 8.684 1.00 94.44 190 THR A O 1
ATOM 1527 N N . GLN A 1 191 ? -0.180 -5.802 8.387 1.00 91.88 191 GLN A N 1
ATOM 1528 C CA . GLN A 1 191 ? -1.589 -6.106 8.146 1.00 91.88 191 GLN A CA 1
ATOM 1529 C C . GLN A 1 191 ? -2.309 -6.472 9.454 1.00 91.88 191 GLN A C 1
ATOM 1531 O O . GLN A 1 191 ? -1.832 -7.342 10.192 1.00 91.88 191 GLN A O 1
ATOM 1536 N N . PRO A 1 192 ? -3.498 -5.897 9.726 1.00 85.75 192 PRO A N 1
ATOM 1537 C CA . PRO A 1 192 ? -4.408 -6.424 10.734 1.00 85.75 192 PRO A CA 1
ATOM 1538 C C . PRO A 1 192 ? -4.920 -7.790 10.260 1.00 85.75 192 PRO A C 1
ATOM 1540 O O . PRO A 1 192 ? -5.867 -7.903 9.486 1.00 85.75 192 PRO A O 1
ATOM 1543 N N . THR A 1 193 ? -4.213 -8.845 10.640 1.00 70.19 193 THR A N 1
ATOM 1544 C CA . THR A 1 193 ? -4.524 -10.217 10.242 1.00 70.19 193 THR A CA 1
ATOM 1545 C C . THR A 1 193 ? -5.650 -10.784 11.098 1.00 70.19 193 THR A C 1
ATOM 1547 O O . THR A 1 193 ? -5.473 -10.929 12.303 1.00 70.19 193 THR A O 1
ATOM 1550 N N . ASP A 1 194 ? -6.760 -11.113 10.439 1.00 50.09 194 ASP A N 1
ATOM 1551 C CA . ASP A 1 194 ? -7.471 -12.399 10.502 1.00 50.09 194 ASP A CA 1
ATOM 1552 C C . ASP A 1 194 ? -8.132 -12.565 9.113 1.00 50.09 194 ASP A C 1
ATOM 1554 O O . ASP A 1 194 ? -9.198 -12.013 8.864 1.00 50.09 194 ASP A O 1
ATOM 1558 N N . ARG A 1 195 ? -7.443 -13.188 8.144 1.00 40.41 195 ARG A N 1
ATOM 1559 C CA . ARG A 1 195 ? -8.058 -13.614 6.869 1.00 40.41 195 ARG A CA 1
ATOM 1560 C C . ARG A 1 195 ? -8.327 -15.106 6.923 1.00 40.41 195 ARG A C 1
ATOM 1562 O O . ARG A 1 195 ? -7.425 -15.816 7.422 1.00 40.41 195 ARG A O 1
#

Radius of gyration: 16.4 Å; Cα contacts (8 Å, |Δi|>4): 241; chains: 1; bounding box: 42×31×43 Å

Foldseek 3Di:
DQVVVLLVVLVVQDDPVLSVLLVQLQVLDPQSVVLSSDPLLVVLDDPPQPNDLQCSFLQNSLCSVQVNNVCLVVLQDPPGDADDPVLQVQLVVLLLVCLQVLAADPHSNSLQSVLSNVSVVCSVVVALACVLVVQQARPVRPHGGDLVNNQSNLSNNLSRYNCNVRNLVSNDDPVCNVSSVVSNVSSVSNGSDDD

pLDDT: mean 92.05, std 8.17, range [40.41, 98.88]

Secondary structure (DSSP, 8-state):
-HHHHHHHHHHHHS-HHHHHHHHHHHTTSHHHHHHTTSHHHHHT--TTTT-SGGGGSHHHHHHHHHT-GGGHHHHT-SSPPPPPHHHHHHHHHHHHHHHHHT---SSHHHHHHHHHHHHHHHHHHSS-TTHHHHHHB-TTSSSBPPGGGGHHHHHHHTTS-S-HHHHHHHT--GGGHHHHHHHHHHHHHHS----

Sequence (195 aa):
MTAQRFFDFLHTTFEPSLAARLSQILRRDSLIWEYVQEEIFFNNLSEGWGRDVHDWTPATLGLMAVGELTLRDQLLKEPMEGLESSLRVRAVRAYEEIRRKGEAPSDLKVAVLAALALRERRRLTGNWNGLADELITAPTGVRSLNPEIWMTPLTCLVGMVGDPFDLVLGLWAPKNETAGLRWMLHIYETQPTDR

Mean predicted aligned error: 3.96 Å

Solvent-accessible surface area (backbone atoms only — not comparable to full-atom values): 10544 Å² total; per-residue (Å²): 126,41,64,60,57,44,51,54,51,36,56,74,63,36,61,69,69,56,28,52,48,53,54,53,26,44,59,69,39,66,46,57,40,52,46,65,39,36,69,66,46,66,71,65,60,53,94,82,63,72,68,48,68,75,50,63,26,47,24,47,50,22,27,50,66,68,73,45,51,87,44,53,74,59,44,36,39,82,82,66,75,80,71,58,70,70,61,43,53,53,8,45,51,37,38,51,50,33,46,70,72,59,48,54,58,92,41,40,49,45,19,31,26,24,14,53,29,52,51,51,47,33,61,73,67,73,50,40,78,63,42,40,62,53,67,31,33,28,89,85,71,81,46,78,35,65,59,74,40,46,46,63,19,51,37,18,30,52,61,42,42,66,52,43,67,57,47,58,54,24,32,53,40,92,93,43,44,71,52,20,53,52,48,53,51,51,35,62,58,39,47,66,80,85,130